Protein AF-A0A9D2RRH1-F1 (afdb_monomer_lite)

Foldseek 3Di:
DDPVVVVVVVVPPDDDPCNVVVVVVVVVVVVVVVVVVVVPPDDDDDDDDDDDDDDDDDDDPPDPDDPPPDDAQLRLCVVVVQNLLSVQCVDPQKAAFFDWDDFVQKIKGWGTKHWAFQSGQFADDPNDTARTKIKTKMKIATPVRDAAPDDDQKDKWKDWQQWAQQQHICVLQRKDKDWDGDPRMIMIIIMGHGPLQRLLTFIKMKIWRDDRDDPVQWFADPRRDIDGDPPIGIDIGTDPHDNVSHNPVVVVVSSVVSVDGTGYAHPVNVVVVVVVVLVPDWLCNQANPCSQVLVQVQVLVVQVVCCVVPVVWHWPCNVVVHGLCVQDNDDRPQDWDADPVRWTKHKAAQPRGTHNVVGIDIDTHGRD

Radius of gyration: 32.04 Å; chains: 1; bounding box: 93×43×85 Å

Sequence (368 aa):
MNRQDYRAAFDAVDFSPDFEEQTLQRLAAARQTSEKEQNKMSMNRMKKAALLTAAAVALLAVSVSAAVVWLTPAQVADRVEEPLLAEAFQSEDAIVLDESVTAGDYQITLAGMVSGEDLSVPTDYNGEIINDRTYAVFRVARADGEPLTDYPNLSYSPLVDGYHVRCVNAWTLGTTTQQFIQDGVIYCLFDCRNLEMFADHPVRFAIYEGGVPNTDLFSMAEDGTISLRENVVGALFTLPLDESRADPAAAQAFVESTGLVWEPMTDAELAAREQEAAGADTLESLCGVNYRSYIVETITMQMENRMAKDPEIVYFPIREDRPLTDYAAIDETTAFTLDEDGSIVITFPAGTVTDAVHGEQTFRLPQP

Secondary structure (DSSP, 8-state):
--HHHHHHHHTT----TTHHHHHHHHHHHHHHHHHHHHTTS----------------------------PPPHHHHHHHTT-HHHHHHTTSTT-EEEEEEEEETTEEEEEEEEEEEETSSSPEEETTEEE-EEEEEEEEEEETT-PPP-S---EEEEEEETTS-TTTSSTTTTT-EEEEEEETTEEEEEEEEE-GGGGTTS-EEEEEEESSS--TTTEEE-TT--EEE-TTS-EEEEE----GGG--HHHHHHHHHHTTS--S---HHHHHHHHHHHHSS--HHHHH-TTHHHHHHHHHHHHHHHHHTT-TTS-BHHHHHT--GGGTS--STT---EE-TT--EEEEEPTTTSB-GGG--EEEEE---

Structure (mmCIF, N/CA/C/O backbone):
data_AF-A0A9D2RRH1-F1
#
_entry.id   AF-A0A9D2RRH1-F1
#
loop_
_atom_site.group_PDB
_atom_site.id
_atom_site.type_symbol
_atom_site.label_atom_id
_atom_site.label_alt_id
_atom_site.label_comp_id
_atom_site.label_asym_id
_atom_site.label_entity_id
_atom_site.label_seq_id
_atom_site.pdbx_PDB_ins_code
_atom_site.Cartn_x
_atom_site.Cartn_y
_atom_site.Cartn_z
_atom_site.occupancy
_atom_site.B_iso_or_equiv
_atom_site.auth_seq_id
_atom_site.auth_comp_id
_atom_site.auth_asym_id
_atom_site.auth_atom_id
_atom_site.pdbx_PDB_model_num
ATOM 1 N N . MET A 1 1 ? 4.032 -7.669 42.658 1.00 53.47 1 MET A N 1
ATOM 2 C CA . MET A 1 1 ? 3.224 -8.898 42.541 1.00 53.47 1 MET A CA 1
ATOM 3 C C . MET A 1 1 ? 3.851 -9.727 41.437 1.00 53.47 1 MET A C 1
ATOM 5 O O . MET A 1 1 ? 4.032 -9.191 40.352 1.00 53.47 1 MET A O 1
ATOM 9 N N . ASN A 1 2 ? 4.318 -10.941 41.725 1.00 50.97 2 ASN A N 1
ATOM 10 C CA . ASN A 1 2 ? 4.956 -11.799 40.722 1.00 50.97 2 ASN A CA 1
ATOM 11 C C . ASN A 1 2 ? 3.897 -12.614 39.937 1.00 50.97 2 ASN A C 1
ATOM 13 O O . ASN A 1 2 ? 2.718 -12.626 40.289 1.00 50.97 2 ASN A O 1
ATOM 17 N N . ARG A 1 3 ? 4.306 -13.300 38.860 1.00 53.53 3 ARG A N 1
ATOM 18 C CA . ARG A 1 3 ? 3.392 -14.050 37.971 1.00 53.53 3 ARG A CA 1
ATOM 19 C C . ARG A 1 3 ? 2.680 -15.231 38.655 1.00 53.53 3 ARG A C 1
ATOM 21 O O . ARG A 1 3 ? 1.588 -15.596 38.227 1.00 53.53 3 ARG A O 1
ATOM 28 N N . GLN A 1 4 ? 3.275 -15.822 39.693 1.00 61.31 4 GLN A N 1
ATOM 29 C CA . GLN A 1 4 ? 2.631 -16.843 40.528 1.00 61.31 4 GLN A CA 1
ATOM 30 C C . GLN A 1 4 ? 1.644 -16.208 41.512 1.00 61.31 4 GLN A C 1
ATOM 32 O O . GLN A 1 4 ? 0.537 -16.719 41.628 1.00 61.31 4 GLN A O 1
ATOM 37 N N . ASP A 1 5 ? 1.989 -15.075 42.138 1.00 59.84 5 ASP A N 1
ATOM 38 C CA . ASP A 1 5 ? 1.065 -14.331 43.013 1.00 59.84 5 ASP A CA 1
ATOM 39 C C . ASP A 1 5 ? -0.203 -13.912 42.249 1.00 59.84 5 ASP A C 1
ATOM 41 O O . ASP A 1 5 ? -1.310 -14.043 42.762 1.00 59.84 5 ASP A O 1
ATOM 45 N N . TYR A 1 6 ? -0.045 -13.436 41.006 1.00 68.31 6 TYR A N 1
ATOM 46 C CA . TYR A 1 6 ? -1.163 -13.009 40.160 1.00 68.31 6 TYR A CA 1
ATOM 47 C C . TYR A 1 6 ? -2.067 -14.179 39.756 1.00 68.31 6 TYR A C 1
ATOM 49 O O . TYR A 1 6 ? -3.284 -14.069 39.859 1.00 68.31 6 TYR A O 1
ATOM 57 N N . ARG A 1 7 ? -1.487 -15.325 39.360 1.00 57.31 7 ARG A N 1
ATOM 58 C CA . ARG A 1 7 ? -2.266 -16.545 39.093 1.00 57.31 7 ARG A CA 1
ATOM 59 C C . ARG A 1 7 ? -2.977 -17.052 40.342 1.00 57.31 7 ARG A C 1
ATOM 61 O O . ARG A 1 7 ? -4.169 -17.286 40.280 1.00 57.31 7 ARG A O 1
ATOM 68 N N . ALA A 1 8 ? -2.293 -17.124 41.483 1.00 73.75 8 ALA A N 1
ATOM 69 C CA . ALA A 1 8 ? -2.908 -17.546 42.739 1.00 73.75 8 ALA A CA 1
ATOM 70 C C . ALA A 1 8 ? -4.047 -16.611 43.189 1.00 73.75 8 ALA A C 1
ATOM 72 O O . ALA A 1 8 ? -5.012 -17.079 43.781 1.00 73.75 8 ALA A O 1
ATOM 73 N N . ALA A 1 9 ? -3.956 -15.307 42.901 1.00 69.75 9 ALA A N 1
ATOM 74 C CA . ALA A 1 9 ? -5.038 -14.359 43.153 1.00 69.75 9 ALA A CA 1
ATOM 75 C C . ALA A 1 9 ? -6.215 -14.524 42.175 1.00 69.75 9 ALA A C 1
ATOM 77 O O . ALA A 1 9 ? -7.359 -14.374 42.590 1.00 69.75 9 ALA A O 1
ATOM 78 N N . PHE A 1 10 ? -5.946 -14.846 40.905 1.00 62.34 10 PHE A N 1
ATOM 79 C CA . PHE A 1 10 ? -6.963 -15.066 39.871 1.00 62.34 10 PHE A CA 1
ATOM 80 C C . PHE A 1 10 ? -7.698 -16.404 40.058 1.00 62.34 10 PHE A C 1
ATOM 82 O O . PHE A 1 10 ? -8.924 -16.440 40.063 1.00 62.34 10 PHE A O 1
ATOM 89 N N . ASP A 1 11 ? -6.958 -17.485 40.316 1.00 64.12 11 ASP A N 1
ATOM 90 C CA . ASP A 1 11 ? -7.486 -18.831 40.585 1.00 64.12 11 ASP A CA 1
ATOM 91 C C . ASP A 1 11 ? -8.261 -18.904 41.923 1.00 64.12 11 ASP A C 1
ATOM 93 O O . ASP A 1 11 ? -8.991 -19.861 42.169 1.00 64.12 11 ASP A O 1
ATOM 97 N N . ALA A 1 12 ? -8.112 -17.896 42.795 1.00 73.62 12 ALA A N 1
ATOM 98 C CA . ALA A 1 12 ? -8.867 -17.739 44.041 1.00 73.62 12 ALA A CA 1
ATOM 99 C C . ALA A 1 12 ? -10.156 -16.901 43.891 1.00 73.62 12 ALA A C 1
ATOM 101 O O . ALA A 1 12 ? -10.846 -16.662 44.887 1.00 73.62 12 ALA A O 1
ATOM 102 N N . VAL A 1 13 ? -10.494 -16.438 42.680 1.00 67.69 13 VAL A N 1
ATOM 103 C CA . VAL A 1 13 ? -11.774 -15.770 42.403 1.00 67.69 13 VAL A CA 1
ATOM 104 C C . VAL A 1 13 ? -12.864 -16.827 42.213 1.00 67.69 13 VAL A C 1
ATOM 106 O O . VAL A 1 13 ? -13.084 -17.327 41.113 1.00 67.69 13 VAL A O 1
ATOM 109 N N . ASP A 1 14 ? -13.573 -17.147 43.297 1.00 52.06 14 ASP A N 1
ATOM 110 C CA . ASP A 1 14 ? -14.800 -17.950 43.239 1.00 52.06 14 ASP A CA 1
ATOM 111 C C . ASP A 1 14 ? -15.910 -17.144 42.538 1.00 52.06 14 ASP A C 1
ATOM 113 O O . ASP A 1 14 ? -16.576 -16.290 43.135 1.00 52.06 14 ASP A O 1
ATOM 117 N N . PHE A 1 15 ? -16.120 -17.407 41.247 1.00 59.62 15 PHE A N 1
ATOM 118 C CA . PHE A 1 15 ? -17.319 -16.957 40.546 1.00 59.62 15 PHE A CA 1
ATOM 119 C C . PHE A 1 15 ? -18.526 -17.742 41.073 1.00 59.62 15 PHE A C 1
ATOM 121 O O . PHE A 1 15 ? -18.471 -18.964 41.216 1.00 59.62 15 PHE A O 1
ATOM 128 N N . SER A 1 16 ? -19.647 -17.064 41.347 1.00 69.94 16 SER A N 1
ATOM 129 C CA . SER A 1 16 ? -20.888 -17.772 41.690 1.00 69.94 16 SER A CA 1
ATOM 130 C C . SER A 1 16 ? -21.262 -18.739 40.555 1.00 69.94 16 SER A C 1
ATOM 132 O O . SER A 1 16 ? -21.159 -18.318 39.402 1.00 69.94 16 SER A O 1
ATOM 134 N N . PRO A 1 17 ? -21.765 -19.959 40.831 1.00 60.78 17 PRO A N 1
ATOM 135 C CA . PRO A 1 17 ? -22.167 -20.911 39.786 1.00 60.78 17 PRO A CA 1
ATOM 136 C C . PRO A 1 17 ? -23.123 -20.305 38.749 1.00 60.78 17 PRO A C 1
ATOM 138 O O . PRO A 1 17 ? -23.036 -20.598 37.562 1.00 60.78 17 PRO A O 1
ATOM 141 N N . ASP A 1 18 ? -23.964 -19.374 39.202 1.00 64.94 18 ASP A N 1
ATOM 142 C CA . ASP A 1 18 ? -24.968 -18.685 38.398 1.00 64.94 18 ASP A CA 1
ATOM 143 C C . ASP A 1 18 ? -24.434 -17.366 37.782 1.00 64.94 18 ASP A C 1
ATOM 145 O O . ASP A 1 18 ? -25.219 -16.531 37.342 1.00 64.94 18 ASP A O 1
ATOM 149 N N . PHE A 1 19 ? -23.115 -17.109 37.778 1.00 65.25 19 PHE A N 1
ATOM 150 C CA . PHE A 1 19 ? -22.522 -15.864 37.248 1.00 65.25 19 PHE A CA 1
ATOM 151 C C . PHE A 1 19 ? -22.800 -15.691 35.751 1.00 65.25 19 PHE A C 1
ATOM 153 O O . PHE A 1 19 ? -23.145 -14.594 35.305 1.00 65.25 19 PHE A O 1
ATOM 160 N N . GLU A 1 20 ? -22.691 -16.780 34.989 1.00 48.72 20 GLU A N 1
ATOM 161 C CA . GLU A 1 20 ? -23.024 -16.820 33.566 1.00 48.72 20 GLU A CA 1
ATOM 162 C C . GLU A 1 20 ? -24.521 -16.553 33.357 1.00 48.72 20 GLU A C 1
ATOM 164 O O . GLU A 1 20 ? -24.887 -15.639 32.619 1.00 48.72 20 GLU A O 1
ATOM 169 N N . GLU A 1 21 ? -25.395 -17.253 34.089 1.00 61.03 21 GLU A N 1
ATOM 170 C CA . GLU A 1 21 ? -26.847 -17.065 33.998 1.00 61.03 21 GLU A CA 1
ATOM 171 C C . GLU A 1 21 ? -27.271 -15.642 34.403 1.00 61.03 21 GLU A C 1
ATOM 173 O O . GLU A 1 21 ? -28.088 -15.012 33.731 1.00 61.03 21 GLU A O 1
ATOM 178 N N . GLN A 1 22 ? -26.675 -15.080 35.456 1.00 64.88 22 GLN A N 1
ATOM 179 C CA . GLN A 1 22 ? -26.970 -13.727 35.922 1.00 64.88 22 GLN A CA 1
ATOM 180 C C . GLN A 1 22 ? -26.446 -12.661 34.949 1.00 64.88 22 GLN A C 1
ATOM 182 O O . GLN A 1 22 ? -27.097 -11.632 34.756 1.00 64.88 22 GLN A O 1
ATOM 187 N N . THR A 1 23 ? -25.307 -12.907 34.297 1.00 58.09 23 THR A N 1
ATOM 188 C CA . THR A 1 23 ? -24.792 -12.064 33.208 1.00 58.09 23 THR A CA 1
ATOM 189 C C . THR A 1 23 ? -25.716 -12.119 31.990 1.00 58.09 23 THR A C 1
ATOM 191 O O . THR A 1 23 ? -26.140 -11.071 31.503 1.00 58.09 23 THR A O 1
ATOM 194 N N . LEU A 1 24 ? -26.135 -13.311 31.559 1.00 56.34 24 LEU A N 1
ATOM 195 C CA . LEU A 1 24 ? -27.088 -13.502 30.462 1.00 56.34 24 LEU A CA 1
ATOM 196 C C . LEU A 1 24 ? -28.449 -12.844 30.752 1.00 56.34 24 LEU A C 1
ATOM 198 O O . LEU A 1 24 ? -29.007 -12.175 29.881 1.00 56.34 24 LEU A O 1
ATOM 202 N N . GLN A 1 25 ? -28.962 -12.945 31.983 1.00 71.00 25 GLN A N 1
ATOM 203 C CA . GLN A 1 25 ? -30.189 -12.255 32.398 1.00 71.00 25 GLN A CA 1
ATOM 204 C C . GLN A 1 25 ? -30.033 -10.724 32.369 1.00 71.00 25 GLN A C 1
ATOM 206 O O . GLN A 1 25 ? -30.950 -10.028 31.926 1.00 71.00 25 GLN A O 1
ATOM 211 N N . ARG A 1 26 ? -28.878 -10.180 32.781 1.00 65.81 26 ARG A N 1
ATOM 212 C CA . ARG A 1 26 ? -28.586 -8.736 32.682 1.00 65.81 26 ARG A CA 1
ATOM 213 C C . ARG A 1 26 ? -28.481 -8.269 31.229 1.00 65.81 26 ARG A C 1
ATOM 215 O O . ARG A 1 26 ? -29.032 -7.219 30.909 1.00 65.81 26 ARG A O 1
ATOM 222 N N . LEU A 1 27 ? -27.861 -9.052 30.347 1.00 56.38 27 LEU A N 1
ATOM 223 C CA . LEU A 1 27 ? -27.787 -8.771 28.907 1.00 56.38 27 LEU A CA 1
ATOM 224 C C . LEU A 1 27 ? -29.178 -8.808 28.247 1.00 56.38 27 LEU A C 1
ATOM 226 O O . LEU A 1 27 ? -29.530 -7.905 27.488 1.00 56.38 27 LEU A O 1
ATOM 230 N N . ALA A 1 28 ? -30.018 -9.787 28.593 1.00 61.34 28 ALA A N 1
ATOM 231 C CA . ALA A 1 28 ? -31.404 -9.856 28.127 1.00 61.34 28 ALA A CA 1
ATOM 232 C C . ALA A 1 28 ? -32.256 -8.674 28.635 1.00 61.34 28 ALA A C 1
ATOM 234 O O . ALA A 1 28 ? -33.077 -8.132 27.890 1.00 61.34 28 ALA A O 1
ATOM 235 N N . ALA A 1 29 ? -32.045 -8.233 29.879 1.00 62.66 29 ALA A N 1
ATOM 236 C CA . ALA A 1 29 ? -32.693 -7.044 30.427 1.00 62.66 29 ALA A CA 1
ATOM 237 C C . ALA A 1 29 ? -32.228 -5.757 29.720 1.00 62.66 29 ALA A C 1
ATOM 239 O O . ALA A 1 29 ? -33.074 -4.950 29.333 1.00 62.66 29 ALA A O 1
ATOM 240 N N . ALA A 1 30 ? -30.918 -5.604 29.486 1.00 63.44 30 ALA A N 1
ATOM 241 C CA . ALA A 1 30 ? -30.326 -4.476 28.763 1.00 63.44 30 ALA A CA 1
ATOM 242 C C . ALA A 1 30 ? -30.864 -4.368 27.325 1.00 63.44 30 ALA A C 1
ATOM 244 O O . ALA A 1 30 ? -31.230 -3.281 26.866 1.00 63.44 30 ALA A O 1
ATOM 245 N N . ARG A 1 31 ? -31.014 -5.512 26.645 1.00 48.56 31 ARG A N 1
ATOM 246 C CA . ARG A 1 31 ? -31.664 -5.608 25.335 1.00 48.56 31 ARG A CA 1
ATOM 247 C C . ARG A 1 31 ? -33.117 -5.137 25.383 1.00 48.56 31 ARG A C 1
ATOM 249 O O . ARG A 1 31 ? -33.506 -4.309 24.568 1.00 48.56 31 ARG A O 1
ATOM 256 N N . GLN A 1 32 ? -33.906 -5.576 26.367 1.00 52.78 32 GLN A N 1
ATOM 257 C CA . GLN A 1 32 ? -35.289 -5.105 26.514 1.00 52.78 32 GLN A CA 1
ATOM 258 C C . GLN A 1 32 ? -35.404 -3.612 26.848 1.00 52.78 32 GLN A C 1
ATOM 260 O O . GLN A 1 32 ? -36.429 -3.016 26.520 1.00 52.78 32 GLN A O 1
ATOM 265 N N . THR A 1 33 ? -34.426 -2.999 27.521 1.00 50.78 33 THR A N 1
ATOM 266 C CA . THR A 1 33 ? -34.398 -1.537 27.703 1.00 50.78 33 THR A CA 1
ATOM 267 C C . THR A 1 33 ? -34.039 -0.819 26.406 1.00 50.78 33 THR A C 1
ATOM 269 O O . THR A 1 33 ? -34.782 0.077 26.021 1.00 50.78 33 THR A O 1
ATOM 272 N N . SER A 1 34 ? -33.017 -1.275 25.676 1.00 46.75 34 SER A N 1
ATOM 273 C CA . SER A 1 34 ? -32.617 -0.687 24.388 1.00 46.75 34 SER A CA 1
ATOM 274 C C . SER A 1 34 ? -33.727 -0.793 23.329 1.00 46.75 34 SER A C 1
ATOM 276 O O . SER A 1 34 ? -34.106 0.206 22.718 1.00 46.75 34 SER A O 1
ATOM 278 N N . GLU A 1 35 ? -34.363 -1.964 23.197 1.00 44.31 35 GLU A N 1
ATOM 279 C CA . GLU A 1 35 ? -35.517 -2.167 22.311 1.00 44.31 35 GLU A CA 1
ATOM 280 C C . GLU A 1 35 ? -36.713 -1.284 22.722 1.00 44.31 35 GLU A C 1
ATOM 282 O O . GLU A 1 35 ? -37.425 -0.774 21.857 1.00 44.31 35 GLU A O 1
ATOM 287 N N . LYS A 1 36 ? -36.932 -1.037 24.025 1.00 46.06 36 LYS A N 1
ATOM 288 C CA . LYS A 1 36 ? -37.975 -0.108 24.511 1.00 46.06 36 LYS A CA 1
ATOM 289 C C . LYS A 1 36 ? -37.627 1.360 24.275 1.00 46.06 36 LYS A C 1
ATOM 291 O O . LYS A 1 36 ? -38.551 2.145 24.086 1.00 46.06 36 LYS A O 1
ATOM 296 N N . GLU A 1 37 ? -36.356 1.744 24.292 1.00 41.34 37 GLU A N 1
ATOM 297 C CA . GLU A 1 37 ? -35.917 3.110 23.990 1.00 41.34 37 GLU A CA 1
ATOM 298 C C . GLU A 1 37 ? -36.019 3.402 22.490 1.00 41.34 37 GLU A C 1
ATOM 300 O O . GLU A 1 37 ? -36.630 4.404 22.109 1.00 41.34 37 GLU A O 1
ATOM 305 N N . GLN A 1 38 ? -35.573 2.474 21.635 1.00 39.94 38 GLN A N 1
ATOM 306 C CA . GLN A 1 38 ? -35.744 2.572 20.181 1.00 39.94 38 GLN A CA 1
ATOM 307 C C . GLN A 1 38 ? -37.226 2.640 19.773 1.00 39.94 38 GLN A C 1
ATOM 309 O O . GLN A 1 38 ? -37.608 3.516 18.998 1.00 39.94 38 GLN A O 1
ATOM 314 N N . ASN A 1 39 ? -38.104 1.807 20.350 1.00 35.62 39 ASN A N 1
ATOM 315 C CA . ASN A 1 39 ? -39.544 1.848 20.038 1.00 35.62 39 ASN A CA 1
ATOM 316 C C . ASN A 1 39 ? -40.284 3.076 20.614 1.00 35.62 39 ASN A C 1
ATOM 318 O O . ASN A 1 39 ? -41.465 3.271 20.320 1.00 35.62 39 ASN A O 1
ATOM 322 N N . LYS A 1 40 ? -39.634 3.901 21.450 1.00 29.48 40 LYS A N 1
ATOM 323 C CA . LYS A 1 40 ? -40.250 5.086 22.074 1.00 29.48 40 LYS A CA 1
ATOM 324 C C . LYS A 1 40 ? -39.888 6.404 21.382 1.00 29.48 40 LYS A C 1
ATOM 326 O O . LYS A 1 40 ? -40.517 7.420 21.675 1.00 29.48 40 LYS A O 1
ATOM 331 N N . MET A 1 41 ? -38.964 6.397 20.419 1.00 26.77 41 MET A N 1
ATOM 332 C CA . MET A 1 41 ? -38.715 7.533 19.523 1.00 26.77 41 MET A CA 1
ATOM 333 C C . MET A 1 41 ? -39.485 7.385 18.205 1.00 26.77 41 MET A C 1
ATOM 335 O O . MET A 1 41 ? -38.931 7.113 17.143 1.00 26.77 41 MET A O 1
ATOM 339 N N . SER A 1 42 ? -40.804 7.586 18.267 1.00 30.03 42 SER A N 1
ATOM 340 C CA . SER A 1 42 ? -41.661 7.550 17.080 1.00 30.03 42 SER A CA 1
ATOM 341 C C . SER A 1 42 ? -41.730 8.898 16.350 1.00 30.03 42 SER A C 1
ATOM 343 O O . SER A 1 42 ? -42.095 9.906 16.949 1.00 30.03 42 SER A O 1
ATOM 345 N N . MET A 1 43 ? -41.584 8.846 15.023 1.00 32.84 43 MET A N 1
ATOM 346 C CA . MET A 1 43 ? -42.346 9.654 14.054 1.00 32.84 43 MET A CA 1
ATOM 347 C C . MET A 1 43 ? -42.251 11.193 14.150 1.00 32.84 43 MET A C 1
ATOM 349 O O . MET A 1 43 ? -43.051 11.826 14.834 1.00 32.84 43 MET A O 1
ATOM 353 N N . ASN A 1 44 ? -41.434 11.807 13.278 1.00 35.25 44 ASN A N 1
ATOM 354 C CA . ASN A 1 44 ? -41.936 12.792 12.295 1.00 35.25 44 ASN A CA 1
ATOM 355 C C . ASN A 1 44 ? -40.854 13.317 11.328 1.00 35.25 44 ASN A C 1
ATOM 357 O O . ASN A 1 44 ? -40.151 14.273 11.647 1.00 35.25 44 ASN A O 1
ATOM 361 N N . ARG A 1 45 ? -40.823 12.778 10.098 1.00 32.22 45 ARG A N 1
ATOM 362 C CA . ARG A 1 45 ? -40.753 13.497 8.798 1.00 32.22 45 ARG A CA 1
ATOM 363 C C . ARG A 1 45 ? -40.715 12.467 7.659 1.00 32.22 45 ARG A C 1
ATOM 365 O O . ARG A 1 45 ? -40.223 11.362 7.834 1.00 32.22 45 ARG A O 1
ATOM 372 N N . MET A 1 46 ? -41.313 12.794 6.515 1.00 35.75 46 MET A N 1
ATOM 373 C CA . MET A 1 46 ? -41.554 11.862 5.401 1.00 35.75 46 MET A CA 1
ATOM 374 C C . MET A 1 46 ? -41.453 12.622 4.067 1.00 35.75 46 MET A C 1
ATOM 376 O O . MET A 1 46 ? -41.911 13.765 4.031 1.00 35.75 46 MET A O 1
ATOM 380 N N . LYS A 1 47 ? -41.016 11.939 2.981 1.00 34.25 47 LYS A N 1
ATOM 381 C CA . LYS A 1 47 ? -40.920 12.401 1.558 1.00 34.25 47 LYS A CA 1
ATOM 382 C C . LYS A 1 47 ? -39.645 13.243 1.303 1.00 34.25 47 LYS A C 1
ATOM 384 O O . LYS A 1 47 ? -39.425 14.174 2.058 1.00 34.25 47 LYS A O 1
ATOM 389 N N . LYS A 1 48 ? -38.778 13.049 0.291 1.00 31.66 48 LYS A N 1
ATOM 390 C CA . LYS A 1 48 ? -38.676 12.228 -0.955 1.00 31.66 48 LYS A CA 1
ATOM 391 C C . LYS A 1 48 ? -37.165 12.120 -1.338 1.00 31.66 48 LYS A C 1
ATOM 393 O O . LYS A 1 48 ? -36.423 12.977 -0.885 1.00 31.66 48 LYS A O 1
ATOM 398 N N . ALA A 1 49 ? -36.668 11.259 -2.241 1.00 35.41 49 ALA A N 1
ATOM 399 C CA . ALA A 1 49 ? -37.102 9.931 -2.718 1.00 35.41 49 ALA A CA 1
ATOM 400 C C . ALA A 1 49 ? -36.108 9.326 -3.753 1.00 35.41 49 ALA A C 1
ATOM 402 O O . ALA A 1 49 ? -35.799 9.991 -4.731 1.00 35.41 49 ALA A O 1
ATOM 403 N N . ALA A 1 50 ? -35.788 8.033 -3.594 1.00 31.05 50 ALA A N 1
ATOM 404 C CA . ALA A 1 50 ? -35.561 7.011 -4.636 1.00 31.05 50 ALA A CA 1
ATOM 405 C C . ALA A 1 50 ? -34.514 7.206 -5.767 1.00 31.05 50 ALA A C 1
ATOM 407 O O . ALA A 1 50 ? -34.787 7.877 -6.758 1.00 31.05 50 ALA A O 1
ATOM 408 N N . LEU A 1 51 ? -33.488 6.340 -5.764 1.00 25.78 51 LEU A N 1
ATOM 409 C CA . LEU A 1 51 ? -33.339 5.316 -6.812 1.00 25.78 51 LEU A CA 1
ATOM 410 C C . LEU A 1 51 ? -32.714 4.034 -6.223 1.00 25.78 51 LEU A C 1
ATOM 412 O O . LEU A 1 51 ? -31.911 4.104 -5.300 1.00 25.78 51 LEU A O 1
ATOM 416 N N . LEU A 1 52 ? -33.139 2.870 -6.717 1.00 30.98 52 LEU A N 1
ATOM 417 C CA . LEU A 1 52 ? -32.695 1.542 -6.282 1.00 30.98 52 LEU A CA 1
ATOM 418 C C . LEU A 1 52 ? -31.959 0.847 -7.430 1.00 30.98 52 LEU A C 1
ATOM 420 O O . LEU A 1 52 ? -32.527 0.720 -8.514 1.00 30.98 52 LEU A O 1
ATOM 424 N N . THR A 1 53 ? -30.796 0.268 -7.148 1.00 28.55 53 THR A N 1
ATOM 425 C CA . THR A 1 53 ? -30.250 -0.866 -7.909 1.00 28.55 53 THR A CA 1
ATOM 426 C C . THR A 1 53 ? -29.869 -1.957 -6.925 1.00 28.55 53 THR A C 1
ATOM 428 O O . THR A 1 53 ? -28.901 -1.836 -6.184 1.00 28.55 53 THR A O 1
ATOM 431 N N . ALA A 1 54 ? -30.684 -3.010 -6.887 1.00 31.42 54 ALA A N 1
ATOM 432 C CA . ALA A 1 54 ? -30.439 -4.183 -6.067 1.00 31.42 54 ALA A CA 1
ATOM 433 C C . ALA A 1 54 ? -29.709 -5.251 -6.888 1.00 31.42 54 ALA A C 1
ATOM 435 O O . ALA A 1 54 ? -30.169 -5.615 -7.969 1.00 31.42 54 ALA A O 1
ATOM 436 N N . ALA A 1 55 ? -28.645 -5.813 -6.322 1.00 26.30 55 ALA A N 1
ATOM 437 C CA . ALA A 1 55 ? -28.068 -7.084 -6.741 1.00 26.30 55 ALA A CA 1
ATOM 438 C C . ALA A 1 55 ? -27.808 -7.930 -5.487 1.00 26.30 55 ALA A C 1
ATOM 440 O O . ALA A 1 55 ? -26.692 -8.029 -4.992 1.00 26.30 55 ALA A O 1
ATOM 441 N N . ALA A 1 56 ? -28.876 -8.505 -4.931 1.00 30.69 56 ALA A N 1
ATOM 442 C CA . ALA A 1 56 ? -28.748 -9.467 -3.847 1.00 30.69 56 ALA A CA 1
ATOM 443 C C . ALA A 1 56 ? -28.269 -10.813 -4.412 1.00 30.69 56 ALA A C 1
ATOM 445 O O . ALA A 1 56 ? -29.010 -11.464 -5.151 1.00 30.69 56 ALA A O 1
ATOM 446 N N . VAL A 1 57 ? -27.075 -11.257 -4.019 1.00 31.42 57 VAL A N 1
ATOM 447 C CA . VAL A 1 57 ? -26.692 -12.673 -4.097 1.00 31.42 57 VAL A CA 1
ATOM 448 C C . VAL A 1 57 ? -26.827 -13.252 -2.696 1.00 31.42 57 VAL A C 1
ATOM 450 O O . VAL A 1 57 ? -26.110 -12.878 -1.775 1.00 31.42 57 VAL A O 1
ATOM 453 N N . ALA A 1 58 ? -27.807 -14.134 -2.524 1.00 32.53 58 ALA A N 1
ATOM 454 C CA . ALA A 1 58 ? -28.090 -14.753 -1.241 1.00 32.53 58 ALA A CA 1
ATOM 455 C C . ALA A 1 58 ? -27.230 -16.006 -1.031 1.00 32.53 58 ALA A C 1
ATOM 457 O O . ALA A 1 58 ? -27.385 -16.987 -1.757 1.00 32.53 58 ALA A O 1
ATOM 458 N N . LEU A 1 59 ? -26.438 -16.019 0.041 1.00 29.05 59 LEU A N 1
ATOM 459 C CA . LEU A 1 59 ? -26.059 -17.247 0.739 1.00 29.05 59 LEU A CA 1
ATOM 460 C C . LEU A 1 59 ? -26.391 -17.098 2.225 1.00 29.05 59 LEU A C 1
ATOM 462 O O . LEU A 1 59 ? -25.609 -16.599 3.025 1.00 29.05 59 LEU A O 1
ATOM 466 N N . LEU A 1 60 ? -27.597 -17.542 2.587 1.00 36.41 60 LEU A N 1
ATOM 467 C CA . LEU A 1 60 ? -28.001 -17.712 3.980 1.00 36.41 60 LEU A CA 1
ATOM 468 C C . LEU A 1 60 ? -27.376 -18.996 4.537 1.00 36.41 60 LEU A C 1
ATOM 470 O O . LEU A 1 60 ? -27.990 -20.062 4.487 1.00 36.41 60 LEU A O 1
ATOM 474 N N . ALA A 1 61 ? -26.185 -18.882 5.119 1.00 30.92 61 ALA A N 1
ATOM 475 C CA . ALA A 1 61 ? -25.757 -19.803 6.162 1.00 30.92 61 ALA A CA 1
ATOM 476 C C . ALA A 1 61 ? -26.254 -19.246 7.504 1.00 30.92 61 ALA A C 1
ATOM 478 O O . ALA A 1 61 ? -25.705 -18.280 8.025 1.00 30.92 61 ALA A O 1
ATOM 479 N N . VAL A 1 62 ? -27.320 -19.828 8.062 1.00 37.28 62 VAL A N 1
ATOM 480 C CA . VAL A 1 62 ? -27.749 -19.500 9.432 1.00 37.28 62 VAL A CA 1
ATOM 481 C C . VAL A 1 62 ? -26.840 -20.253 10.400 1.00 37.28 62 VAL A C 1
ATOM 483 O O . VAL A 1 62 ? -27.209 -21.302 10.931 1.00 37.28 62 VAL A O 1
ATOM 486 N N . SER A 1 63 ? -25.633 -19.733 10.614 1.00 37.03 63 SER A N 1
ATOM 487 C CA . SER A 1 63 ? -24.847 -20.095 11.787 1.00 37.03 63 SER A CA 1
ATOM 488 C C . SER A 1 63 ? -25.587 -19.587 13.024 1.00 37.03 63 SER A C 1
ATOM 490 O O . SER A 1 63 ? -25.980 -18.422 13.105 1.00 37.03 63 SER A O 1
ATOM 492 N N . VAL A 1 64 ? -25.787 -20.461 14.012 1.00 37.28 64 VAL A N 1
ATOM 493 C CA . VAL A 1 64 ? -26.197 -20.026 15.352 1.00 37.28 64 VAL A CA 1
ATOM 494 C C . VAL A 1 64 ? -24.955 -19.448 16.016 1.00 37.28 64 VAL A C 1
ATOM 496 O O . VAL A 1 64 ? -24.302 -20.105 16.823 1.00 37.28 64 VAL A O 1
ATOM 499 N N . SER A 1 65 ? -24.589 -18.232 15.618 1.00 38.56 65 SER A N 1
ATOM 500 C CA . SER A 1 65 ? -23.505 -17.507 16.259 1.00 38.56 65 SER A CA 1
ATOM 501 C C . SER A 1 65 ? -23.908 -17.262 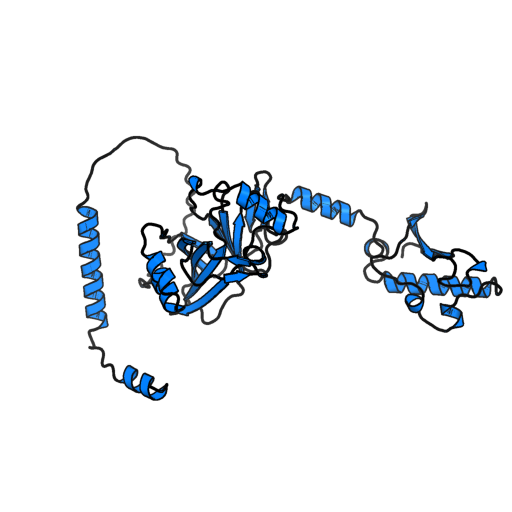17.709 1.00 38.56 65 SER A C 1
ATOM 503 O O . SER A 1 65 ? -24.884 -16.555 17.982 1.00 38.56 65 SER A O 1
ATOM 505 N N . ALA A 1 66 ? -23.144 -17.825 18.647 1.00 41.97 66 ALA A N 1
ATOM 506 C CA . ALA A 1 66 ? -23.053 -17.221 19.965 1.00 41.97 66 ALA A CA 1
ATOM 507 C C . ALA A 1 66 ? -22.709 -15.740 19.747 1.00 41.97 66 ALA A C 1
ATOM 509 O O . ALA A 1 66 ? -21.869 -15.423 18.903 1.00 41.97 66 ALA A O 1
ATOM 510 N N . ALA A 1 67 ? -23.402 -14.833 20.433 1.00 43.38 67 ALA A N 1
ATOM 511 C CA . ALA A 1 67 ? -23.160 -13.406 20.274 1.00 43.38 67 ALA A CA 1
ATOM 512 C C . ALA A 1 67 ? -21.815 -13.058 20.926 1.00 43.38 67 ALA A C 1
ATOM 514 O O . ALA A 1 67 ? -21.771 -12.691 22.100 1.00 43.38 67 ALA A O 1
ATOM 515 N N . VAL A 1 68 ? -20.722 -13.234 20.179 1.00 58.09 68 VAL A N 1
ATOM 516 C CA . VAL A 1 68 ? -19.387 -12.849 20.629 1.00 58.09 68 VAL A CA 1
ATOM 517 C C . VAL A 1 68 ? -19.380 -11.334 20.778 1.00 58.09 68 VAL A C 1
ATOM 519 O O . VAL A 1 68 ? -19.630 -10.597 19.824 1.00 58.09 68 VAL A O 1
ATOM 522 N N . VAL A 1 69 ? -19.151 -10.875 22.004 1.00 79.12 69 VAL A N 1
ATOM 523 C CA . VAL A 1 69 ? -19.020 -9.452 22.304 1.00 79.12 69 VAL A CA 1
ATOM 524 C C . VAL A 1 69 ? -17.610 -9.044 21.902 1.00 79.12 69 VAL A C 1
ATOM 526 O O . VAL A 1 69 ? -16.659 -9.245 22.653 1.00 79.12 69 VAL A O 1
ATOM 529 N N . TRP A 1 70 ? -17.479 -8.527 20.683 1.00 89.00 70 TRP A N 1
ATOM 530 C CA . TRP A 1 70 ? -16.225 -7.969 20.190 1.00 89.00 70 TRP A CA 1
ATOM 531 C C . TRP A 1 70 ? -15.812 -6.739 21.006 1.00 89.00 70 TRP A C 1
ATOM 533 O O . TRP A 1 70 ? -16.670 -5.988 21.473 1.00 89.00 70 TRP A O 1
ATOM 543 N N . LEU A 1 71 ? -14.503 -6.508 21.133 1.00 93.69 71 LEU A N 1
ATOM 544 C CA . LEU A 1 71 ? -13.992 -5.264 21.709 1.00 93.69 71 LEU A CA 1
ATOM 545 C C . LEU A 1 71 ? -14.376 -4.070 20.825 1.00 93.69 71 LEU A C 1
ATOM 547 O O . LEU A 1 71 ? -14.296 -4.146 19.595 1.00 93.69 71 LEU A O 1
ATOM 551 N N . THR A 1 72 ? -14.762 -2.962 21.455 1.00 94.75 72 THR A N 1
ATOM 552 C CA . THR A 1 72 ? -14.948 -1.672 20.773 1.00 94.75 72 THR A CA 1
ATOM 553 C C . THR A 1 72 ? -13.594 -1.053 20.396 1.00 94.75 72 THR A C 1
ATOM 555 O O . THR A 1 72 ? -12.584 -1.399 21.013 1.00 94.75 72 THR A O 1
ATOM 558 N N . PRO A 1 73 ? -13.533 -0.093 19.451 1.00 96.56 73 PRO A N 1
ATOM 559 C CA . PRO A 1 73 ? -12.288 0.612 19.128 1.00 96.56 73 PRO A CA 1
ATOM 560 C C . PRO A 1 73 ? -11.577 1.215 20.350 1.00 96.56 73 PRO A C 1
ATOM 562 O O . PRO A 1 73 ? -10.370 1.040 20.505 1.00 96.56 73 PRO A O 1
ATOM 565 N N . ALA A 1 74 ? -12.331 1.807 21.283 1.00 96.19 74 ALA A N 1
ATOM 566 C CA . ALA A 1 74 ? -11.797 2.314 22.548 1.00 96.19 74 ALA A CA 1
ATOM 567 C C . ALA A 1 74 ? -11.166 1.210 23.418 1.00 96.19 74 ALA A C 1
ATOM 569 O O . ALA A 1 74 ? -10.063 1.376 23.927 1.00 96.19 74 ALA A O 1
ATOM 570 N N . GLN A 1 75 ? -11.818 0.047 23.533 1.00 96.12 75 GLN A N 1
ATOM 571 C CA . GLN A 1 75 ? -11.272 -1.096 24.274 1.00 96.12 75 GLN A CA 1
ATOM 572 C C . GLN A 1 75 ? -10.037 -1.706 23.599 1.00 96.12 75 GLN A C 1
ATOM 574 O O . GLN A 1 75 ? -9.173 -2.245 24.288 1.00 96.12 75 GLN A O 1
ATOM 579 N N . VAL A 1 76 ? -9.936 -1.636 22.267 1.00 97.31 76 VAL A N 1
ATOM 580 C CA . VAL A 1 76 ? -8.728 -2.035 21.531 1.00 97.31 76 VAL A CA 1
ATOM 581 C C . VAL A 1 76 ? -7.577 -1.074 21.834 1.00 97.31 76 VAL A C 1
ATOM 583 O O . VAL A 1 76 ? -6.484 -1.551 22.128 1.00 97.31 76 VAL A O 1
ATOM 586 N N . ALA A 1 77 ? -7.826 0.240 21.841 1.00 96.25 77 ALA A N 1
ATOM 587 C CA . ALA A 1 77 ? -6.839 1.258 22.210 1.00 96.25 77 ALA A CA 1
ATOM 588 C C . ALA A 1 77 ? -6.357 1.106 23.670 1.00 96.25 77 ALA A C 1
ATOM 590 O O . ALA A 1 77 ? -5.155 0.987 23.904 1.00 96.25 77 ALA A O 1
ATOM 591 N N . ASP A 1 78 ? -7.271 0.961 24.640 1.00 95.50 78 ASP A N 1
ATOM 592 C CA . ASP A 1 78 ? -6.931 0.641 26.041 1.00 95.50 78 ASP A CA 1
ATOM 593 C C . ASP A 1 78 ? -6.042 -0.611 26.140 1.00 95.50 78 ASP A C 1
ATOM 595 O O . ASP A 1 78 ? -5.086 -0.672 26.919 1.00 95.50 78 ASP A O 1
ATOM 599 N N . ARG A 1 79 ? -6.351 -1.639 25.339 1.00 95.75 79 ARG A N 1
ATOM 600 C CA . ARG A 1 79 ? -5.672 -2.938 25.373 1.00 95.75 79 ARG A CA 1
ATOM 601 C C . ARG A 1 79 ? -4.251 -2.907 24.803 1.00 95.75 79 ARG A C 1
ATOM 603 O O . ARG A 1 79 ? -3.474 -3.806 25.148 1.00 95.75 79 ARG A O 1
ATOM 610 N N . VAL A 1 80 ? -3.917 -1.904 23.988 1.00 94.62 80 VAL A N 1
ATOM 611 C CA . VAL A 1 80 ? -2.556 -1.607 23.497 1.00 94.62 80 VAL A CA 1
ATOM 612 C C . VAL A 1 80 ? -1.897 -0.429 24.232 1.00 94.62 80 VAL A C 1
ATOM 614 O O . VAL A 1 80 ? -0.881 0.080 23.779 1.00 94.62 80 VAL A O 1
ATOM 617 N N . GLU A 1 81 ? -2.430 -0.049 25.399 1.00 94.44 81 GLU A N 1
ATOM 618 C CA . GLU A 1 81 ? -1.887 0.997 26.283 1.00 94.44 81 GLU A CA 1
ATOM 619 C C . GLU A 1 81 ? -1.946 2.429 25.694 1.00 94.44 81 GLU A C 1
ATOM 621 O O . GLU A 1 81 ? -1.142 3.286 26.058 1.00 94.44 81 GLU A O 1
ATOM 626 N N . GLU A 1 82 ? -2.956 2.713 24.858 1.00 92.19 82 GLU A N 1
ATOM 627 C CA . GLU A 1 82 ? -3.223 4.015 24.213 1.00 92.19 82 GLU A CA 1
ATOM 628 C C . GLU A 1 82 ? -4.462 4.735 24.813 1.00 92.19 82 GLU A C 1
ATOM 630 O O . GLU A 1 82 ? -5.513 4.820 24.169 1.00 92.19 82 GLU A O 1
ATOM 635 N N . PRO A 1 83 ? -4.400 5.267 26.053 1.00 91.12 83 PRO A N 1
ATOM 636 C CA . PRO A 1 83 ? -5.580 5.774 26.765 1.00 91.12 83 PRO A CA 1
ATOM 637 C C . PRO A 1 83 ? -6.161 7.074 26.184 1.00 91.12 83 PRO A C 1
ATOM 639 O O . PRO A 1 83 ? -7.374 7.259 26.214 1.00 91.12 83 PRO A O 1
ATOM 642 N N . LEU A 1 84 ? -5.329 7.969 25.633 1.00 93.19 84 LEU A N 1
ATOM 643 C CA . LEU A 1 84 ? -5.817 9.196 24.978 1.00 93.19 84 LEU A CA 1
ATOM 644 C C . LEU A 1 84 ? -6.643 8.858 23.732 1.00 93.19 84 LEU A C 1
ATOM 646 O O . LEU A 1 84 ? -7.719 9.412 23.515 1.00 93.19 84 LEU A O 1
ATOM 650 N N . LEU A 1 85 ? -6.184 7.870 22.966 1.00 95.94 85 LEU A N 1
ATOM 651 C CA . LEU A 1 85 ? -6.893 7.371 21.800 1.00 95.94 85 LEU A CA 1
ATOM 652 C C . LEU A 1 85 ? -8.158 6.587 22.191 1.00 95.94 85 LEU A C 1
ATOM 654 O O . LEU A 1 85 ? -9.165 6.650 21.489 1.00 95.94 85 LEU A O 1
ATOM 658 N N . ALA A 1 86 ? -8.146 5.888 23.331 1.00 95.44 86 ALA A N 1
ATOM 659 C CA . ALA A 1 86 ? -9.336 5.243 23.881 1.00 95.44 86 ALA A CA 1
ATOM 660 C C . ALA A 1 86 ? -10.427 6.256 24.277 1.00 95.44 86 ALA A C 1
ATOM 662 O O . ALA A 1 86 ? -11.613 5.977 24.083 1.00 95.44 86 ALA A O 1
ATOM 663 N N . GLU A 1 87 ? -10.052 7.438 24.781 1.00 93.31 87 GLU A N 1
ATOM 664 C CA . GLU A 1 87 ? -10.970 8.570 24.971 1.00 93.31 87 GLU A CA 1
ATOM 665 C C . GLU A 1 87 ? -11.426 9.160 23.623 1.00 93.31 87 GLU A C 1
ATOM 667 O O . GLU A 1 87 ? -12.620 9.402 23.440 1.00 93.31 87 GLU A O 1
ATOM 672 N N . ALA A 1 88 ? -10.522 9.316 22.647 1.00 94.44 88 ALA A N 1
ATOM 673 C CA . ALA A 1 88 ? -10.857 9.818 21.311 1.00 94.44 88 ALA A CA 1
ATOM 674 C C . ALA A 1 88 ? -11.878 8.926 20.580 1.00 94.44 88 ALA A C 1
ATOM 676 O O . ALA A 1 88 ? -12.839 9.436 20.016 1.00 94.44 88 ALA A O 1
ATOM 677 N N . PHE A 1 89 ? -11.763 7.595 20.675 1.00 95.56 89 PHE A N 1
ATOM 678 C CA . PHE A 1 89 ? -12.752 6.643 20.142 1.00 95.56 89 PHE A CA 1
ATOM 679 C C . PHE A 1 89 ? -14.131 6.683 20.837 1.00 95.56 89 PHE A C 1
ATOM 681 O O . PHE A 1 89 ? -15.032 5.935 20.450 1.00 95.56 89 PHE A O 1
ATOM 688 N N . GLN A 1 90 ? -14.309 7.522 21.862 1.00 93.12 90 GLN A N 1
ATOM 689 C CA . GLN A 1 90 ? -15.587 7.793 22.531 1.00 93.12 90 GLN A CA 1
ATOM 690 C C . GLN A 1 90 ? -16.111 9.219 22.258 1.00 93.12 90 GLN A C 1
ATOM 692 O O . GLN A 1 90 ? -17.157 9.584 22.800 1.00 93.12 90 GLN A O 1
ATOM 697 N N . SER A 1 91 ? -15.407 10.029 21.453 1.00 91.75 91 SER A N 1
ATOM 698 C CA . SER A 1 91 ? -15.837 11.384 21.082 1.00 91.75 91 SER A CA 1
ATOM 699 C C . SER A 1 91 ? -16.923 11.378 19.994 1.00 91.75 91 SER A C 1
ATOM 701 O O . SER A 1 91 ? -17.247 10.343 19.412 1.00 91.75 91 SER A O 1
ATOM 703 N N . GLU A 1 92 ? -17.493 12.552 19.706 1.00 88.12 92 GLU A N 1
ATOM 704 C CA . GLU A 1 92 ? -18.430 12.733 18.585 1.00 88.12 92 GLU A CA 1
ATOM 705 C C . GLU A 1 92 ? -17.728 12.698 17.209 1.00 88.12 92 GLU A C 1
ATOM 707 O O . GLU A 1 92 ? -18.396 12.504 16.195 1.00 88.12 92 GLU A O 1
ATOM 712 N N . ASP A 1 93 ? -16.396 12.831 17.176 1.00 85.88 93 ASP A N 1
ATOM 713 C CA . ASP A 1 93 ? -15.561 12.761 15.966 1.00 85.88 93 ASP A CA 1
ATOM 714 C C . ASP A 1 93 ? -15.185 11.313 15.590 1.00 85.88 93 ASP A C 1
ATOM 716 O O . ASP A 1 93 ? -14.680 11.057 14.495 1.00 85.88 93 ASP A O 1
ATOM 720 N N . ALA A 1 94 ? -15.422 10.350 16.488 1.00 90.88 94 ALA A N 1
ATOM 721 C CA . ALA A 1 94 ? -15.177 8.937 16.237 1.00 90.88 94 ALA A CA 1
ATOM 722 C C . ALA A 1 94 ? -16.258 8.333 15.329 1.00 90.88 94 ALA A C 1
ATOM 724 O O . ALA A 1 94 ? -17.442 8.260 15.670 1.00 90.88 94 ALA A O 1
ATOM 725 N N . ILE A 1 95 ? -15.834 7.808 14.184 1.00 90.56 95 ILE A N 1
ATOM 726 C CA . ILE A 1 95 ? -16.708 7.118 13.243 1.00 90.56 95 ILE A CA 1
ATOM 727 C C . ILE A 1 95 ? -16.791 5.647 13.657 1.00 90.56 95 ILE A C 1
ATOM 729 O O . ILE A 1 95 ? -15.865 4.868 13.428 1.00 90.56 95 ILE A O 1
ATOM 733 N N . VAL A 1 96 ? -17.910 5.253 14.266 1.00 85.25 96 VAL A N 1
ATOM 734 C CA . VAL A 1 96 ? -18.203 3.848 14.599 1.00 85.25 96 VAL A CA 1
ATOM 735 C C . VAL A 1 96 ? -18.632 3.096 13.339 1.00 85.25 96 VAL A C 1
ATOM 737 O O . VAL A 1 96 ? -19.548 3.528 12.638 1.00 85.25 96 VAL A O 1
ATOM 740 N N . LEU A 1 97 ? -17.985 1.961 13.064 1.00 85.69 97 LEU A N 1
ATOM 741 C CA . LEU A 1 97 ? -18.202 1.148 11.866 1.00 85.69 97 LEU A CA 1
ATOM 742 C C . LEU A 1 97 ? -18.366 -0.332 12.243 1.00 85.69 97 LEU A C 1
ATOM 744 O O . LEU A 1 97 ? -17.866 -0.792 13.261 1.00 85.69 97 LEU A O 1
ATOM 748 N N . ASP A 1 98 ? -19.067 -1.091 11.409 1.00 87.38 98 ASP A N 1
ATOM 749 C CA . ASP A 1 98 ? -19.177 -2.555 11.512 1.00 87.38 98 ASP A CA 1
ATOM 750 C C . ASP A 1 98 ? -19.243 -3.161 10.092 1.00 87.38 98 ASP A C 1
ATOM 752 O O . ASP A 1 98 ? -19.984 -4.105 9.819 1.00 87.38 98 ASP A O 1
ATOM 756 N N . GLU A 1 99 ? -18.506 -2.575 9.139 1.00 89.88 99 GLU A N 1
ATOM 757 C CA . GLU A 1 99 ? -18.463 -3.084 7.765 1.00 89.88 99 GLU A CA 1
ATOM 758 C C . GLU A 1 99 ? -17.582 -4.333 7.703 1.00 89.88 99 GLU A C 1
ATOM 760 O O . GLU A 1 99 ? -16.393 -4.280 8.024 1.00 89.88 99 GLU A O 1
ATOM 765 N N . SER A 1 100 ? -18.168 -5.454 7.279 1.00 93.00 100 SER A N 1
ATOM 766 C CA . SER A 1 100 ? -17.525 -6.768 7.254 1.00 93.00 100 SER A CA 1
ATOM 767 C C . SER A 1 100 ? -17.447 -7.332 5.834 1.00 93.00 100 SER A C 1
ATOM 769 O O . SER A 1 100 ? -18.469 -7.513 5.175 1.00 93.00 100 SER A O 1
ATOM 771 N N . VAL A 1 101 ? -16.240 -7.694 5.394 1.00 93.94 101 VAL A N 1
ATOM 772 C CA . VAL A 1 101 ? -15.952 -8.317 4.092 1.00 93.94 101 VAL A CA 1
ATOM 773 C C . VAL A 1 101 ? -15.294 -9.680 4.308 1.00 93.94 101 VAL A C 1
ATOM 775 O O . VAL A 1 101 ? -14.373 -9.817 5.115 1.00 93.94 101 VAL A O 1
ATOM 778 N N . THR A 1 102 ? -15.785 -10.706 3.612 1.00 95.25 102 THR A N 1
ATOM 779 C CA . THR A 1 102 ? -15.182 -12.047 3.620 1.00 95.25 102 THR A CA 1
ATOM 780 C C . THR A 1 102 ? -14.129 -12.129 2.515 1.00 95.25 102 THR A C 1
ATOM 782 O O . THR A 1 102 ? -14.445 -11.878 1.354 1.00 95.25 102 THR A O 1
ATOM 785 N N . ALA A 1 103 ? -12.895 -12.487 2.864 1.00 92.94 103 ALA A N 1
ATOM 786 C CA . ALA A 1 103 ? -11.758 -12.570 1.952 1.00 92.94 103 ALA A CA 1
ATOM 787 C C . ALA A 1 103 ? -10.982 -13.870 2.202 1.00 92.94 103 ALA A C 1
ATOM 789 O O . ALA A 1 103 ? -10.358 -14.039 3.250 1.00 92.94 103 ALA A O 1
ATOM 790 N N . GLY A 1 104 ? -11.043 -14.804 1.247 1.00 92.88 104 GLY A N 1
ATOM 791 C CA . GLY A 1 104 ? -10.481 -16.148 1.416 1.00 92.88 104 GLY A CA 1
ATOM 792 C C . GLY A 1 104 ? -11.076 -16.856 2.637 1.00 92.88 104 GLY A C 1
ATOM 793 O O . GLY A 1 104 ? -12.294 -16.973 2.761 1.00 92.88 104 GLY A O 1
ATOM 794 N N . ASP A 1 105 ? -10.205 -17.282 3.550 1.00 93.69 105 ASP A N 1
ATOM 795 C CA . ASP A 1 105 ? -10.559 -17.938 4.815 1.00 93.69 105 ASP A CA 1
ATOM 796 C C . ASP A 1 105 ? -11.016 -16.963 5.921 1.00 93.69 105 ASP A C 1
ATOM 798 O O . ASP A 1 105 ? -11.392 -17.403 7.011 1.00 93.69 105 ASP A O 1
ATOM 802 N N . TYR A 1 106 ? -10.968 -15.647 5.686 1.00 95.62 106 TYR A N 1
ATOM 803 C CA . TYR A 1 106 ? -11.089 -14.629 6.730 1.00 95.62 106 TYR A CA 1
ATOM 804 C C . TYR A 1 106 ? -12.375 -13.807 6.631 1.00 95.62 106 TYR A C 1
ATOM 806 O O . TYR A 1 106 ? -12.811 -13.408 5.552 1.00 95.62 106 TYR A O 1
ATOM 814 N N . GLN A 1 107 ? -12.945 -13.479 7.788 1.00 96.69 107 GLN A N 1
ATOM 815 C CA . GLN A 1 107 ? -13.916 -12.405 7.946 1.00 96.69 107 GLN A CA 1
ATOM 816 C C . GLN A 1 107 ? -13.180 -11.182 8.500 1.00 96.69 107 GLN A C 1
ATOM 818 O O . GLN A 1 107 ? -12.763 -11.168 9.659 1.00 96.69 107 GLN A O 1
ATOM 823 N N . ILE A 1 108 ? -13.020 -10.157 7.666 1.00 96.94 108 ILE A N 1
ATOM 824 C CA . ILE A 1 108 ? -12.339 -8.904 8.004 1.00 96.94 108 ILE A CA 1
ATOM 825 C C . ILE A 1 108 ? -13.411 -7.850 8.279 1.00 96.94 108 ILE A C 1
ATOM 827 O O . ILE A 1 108 ? -14.400 -7.782 7.551 1.00 96.94 108 ILE A O 1
ATOM 831 N N . THR A 1 109 ? -13.259 -7.053 9.337 1.00 96.31 109 THR A N 1
ATOM 832 C CA . THR A 1 109 ? -14.224 -6.004 9.706 1.00 96.31 109 THR A CA 1
ATOM 833 C C . THR A 1 109 ? -13.528 -4.712 10.108 1.00 96.31 109 THR A C 1
ATOM 835 O O . THR A 1 109 ? -12.701 -4.731 11.020 1.00 96.31 109 THR A O 1
ATOM 838 N N . LEU A 1 110 ? -13.919 -3.591 9.504 1.00 96.31 110 LEU A N 1
ATOM 839 C CA . LEU A 1 110 ? -13.575 -2.245 9.968 1.00 96.31 110 LEU A CA 1
ATOM 840 C C . LEU A 1 110 ? -14.536 -1.858 11.106 1.00 96.31 110 LEU A C 1
ATOM 842 O O . LEU A 1 110 ? -15.745 -1.776 10.905 1.00 96.31 110 LEU A O 1
ATOM 846 N N . ALA A 1 111 ? -14.000 -1.699 12.320 1.00 95.75 111 ALA A N 1
ATOM 847 C CA . ALA A 1 111 ? -14.750 -1.471 13.563 1.00 95.75 111 ALA A CA 1
ATOM 848 C C . ALA A 1 111 ? -14.930 0.014 13.926 1.00 95.75 111 ALA A C 1
ATOM 850 O O . ALA A 1 111 ? -15.742 0.372 14.778 1.00 95.75 111 ALA A O 1
ATOM 851 N N . GLY A 1 112 ? -14.134 0.886 13.316 1.00 95.38 112 GLY A N 1
ATOM 852 C CA . GLY A 1 112 ? -14.237 2.326 13.492 1.00 95.38 112 GLY A CA 1
ATOM 853 C C . GLY A 1 112 ? -12.915 3.033 13.254 1.00 95.38 112 GLY A C 1
ATOM 854 O O . GLY A 1 112 ? -11.864 2.396 13.152 1.00 95.38 112 GLY A O 1
ATOM 855 N N . MET A 1 113 ? -12.986 4.355 13.157 1.00 97.44 113 MET A N 1
ATOM 856 C CA . MET A 1 113 ? -11.837 5.221 12.922 1.00 97.44 113 MET A CA 1
ATOM 857 C C . MET A 1 113 ? -12.015 6.597 13.572 1.00 97.44 113 MET A C 1
ATOM 859 O O . MET A 1 113 ? -13.137 7.013 13.852 1.00 97.44 113 MET A O 1
ATOM 863 N N . VAL A 1 114 ? -10.908 7.298 13.800 1.00 97.50 114 VAL A N 1
ATOM 864 C CA . VAL A 1 114 ? -10.874 8.692 14.263 1.00 97.50 114 VAL A CA 1
ATOM 865 C C . VAL A 1 114 ? -9.644 9.386 13.667 1.00 97.50 114 VAL A C 1
ATOM 867 O O . VAL A 1 114 ? -8.604 8.747 13.497 1.00 97.50 114 VAL A O 1
ATOM 870 N N . SER A 1 115 ? -9.762 10.670 13.328 1.00 97.06 115 SER A N 1
ATOM 871 C CA . SER A 1 115 ? -8.687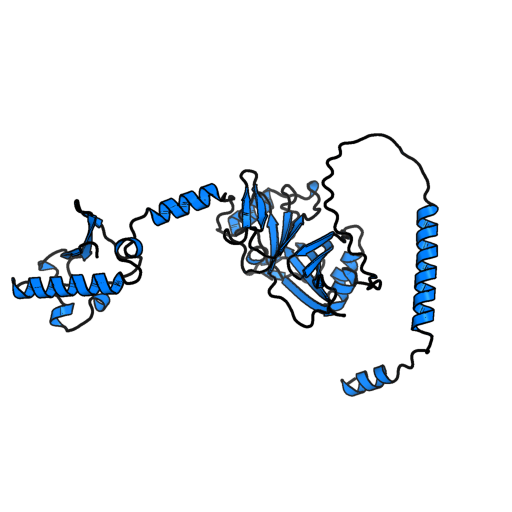 11.476 12.730 1.00 97.06 115 SER A CA 1
ATOM 872 C C . SER A 1 115 ? -8.500 12.789 13.486 1.00 97.06 115 SER A C 1
ATOM 874 O O . SER A 1 115 ? -9.487 13.443 13.831 1.00 97.06 115 SER A O 1
ATOM 876 N N . GLY A 1 116 ? -7.250 13.200 13.698 1.00 95.19 116 GLY A N 1
ATOM 877 C CA . GLY A 1 116 ? -6.919 14.522 14.224 1.00 95.19 116 GLY A CA 1
ATOM 878 C C . GLY A 1 116 ? -5.546 14.627 14.890 1.00 95.19 116 GLY A C 1
ATOM 879 O O . GLY A 1 116 ? -4.784 13.660 14.975 1.00 95.19 116 GLY A O 1
ATOM 880 N N . GLU A 1 117 ? -5.269 15.830 15.395 1.00 94.56 117 GLU A N 1
ATOM 881 C CA . GLU A 1 117 ? -4.050 16.189 16.122 1.00 94.56 117 GLU A CA 1
ATOM 882 C C . GLU A 1 117 ? -4.036 15.651 17.563 1.00 94.56 117 GLU A C 1
ATOM 884 O O . GLU A 1 117 ? -5.054 15.642 18.255 1.00 94.56 117 GLU A O 1
ATOM 889 N N . ASP A 1 118 ? -2.846 15.258 18.030 1.00 92.38 118 ASP A N 1
ATOM 890 C CA . ASP A 1 118 ? -2.516 14.958 19.435 1.00 92.38 118 ASP A CA 1
ATOM 891 C C . ASP A 1 118 ? -3.374 13.852 20.104 1.00 92.38 118 ASP A C 1
ATOM 893 O O . ASP A 1 118 ? -3.441 13.756 21.332 1.00 92.38 118 ASP A O 1
ATOM 897 N N . LEU A 1 119 ? -3.989 12.964 19.310 1.00 92.31 119 LEU A N 1
ATOM 898 C CA . LEU A 1 119 ? -4.806 11.835 19.796 1.00 92.31 119 LEU A CA 1
ATOM 899 C C . LEU A 1 119 ? -3.981 10.705 20.452 1.00 92.31 119 LEU A C 1
ATOM 901 O O . LEU A 1 119 ? -4.524 9.867 21.172 1.00 92.31 119 LEU A O 1
ATOM 905 N N . SER A 1 120 ? -2.669 10.678 20.215 1.00 90.81 120 SER A N 1
ATOM 906 C CA . SER A 1 120 ? -1.680 9.798 20.852 1.00 90.81 120 SER A CA 1
ATOM 907 C C . SER A 1 120 ? -0.306 10.500 20.850 1.00 90.81 120 SER A C 1
ATOM 909 O O . SER A 1 120 ? -0.184 11.667 20.472 1.00 90.81 120 SER A O 1
ATOM 911 N N . VAL A 1 121 ? 0.745 9.816 21.303 1.00 87.31 121 VAL A N 1
ATOM 912 C CA . VAL A 1 121 ? 2.125 10.310 21.279 1.00 87.31 121 VAL A CA 1
ATOM 913 C C . VAL A 1 121 ? 2.558 10.588 19.826 1.00 87.31 121 VAL A C 1
ATOM 915 O O . VAL A 1 121 ? 2.428 9.705 18.976 1.00 87.31 121 VAL A O 1
ATOM 918 N N . PRO A 1 122 ? 3.116 11.777 19.517 1.00 86.38 122 PRO A N 1
ATOM 919 C CA . PRO A 1 122 ? 3.594 12.090 18.173 1.00 86.38 122 PRO A CA 1
ATOM 920 C C . PRO A 1 122 ? 4.624 11.080 17.657 1.00 86.38 122 PRO A C 1
ATOM 922 O O . PRO A 1 122 ? 5.562 10.707 18.364 1.00 86.38 122 PRO A O 1
ATOM 925 N N . THR A 1 123 ? 4.463 10.665 16.402 1.00 87.88 123 THR A N 1
ATOM 926 C CA . THR A 1 123 ? 5.312 9.658 15.754 1.00 87.88 123 THR A CA 1
ATOM 927 C C . THR A 1 123 ? 6.439 10.335 14.975 1.00 87.88 123 THR A C 1
ATOM 929 O O . THR A 1 123 ? 6.162 11.169 14.117 1.00 87.88 123 THR A O 1
ATOM 932 N N . ASP A 1 124 ? 7.699 9.970 15.234 1.00 88.25 124 ASP A N 1
ATOM 933 C CA . ASP A 1 124 ? 8.819 10.321 14.347 1.00 88.25 124 ASP A CA 1
ATOM 934 C C . ASP A 1 124 ? 8.836 9.359 13.155 1.00 88.25 124 ASP A C 1
ATOM 936 O O . ASP A 1 124 ? 8.944 8.141 13.325 1.00 88.25 124 ASP A O 1
ATOM 940 N N . TYR A 1 125 ? 8.733 9.910 11.950 1.00 84.88 125 TYR A N 1
ATOM 941 C CA . TYR A 1 125 ? 8.921 9.181 10.708 1.00 84.88 125 TYR A CA 1
ATOM 942 C C . TYR A 1 125 ? 9.892 9.945 9.806 1.00 84.88 125 TYR A C 1
ATOM 944 O O . TYR A 1 125 ? 9.621 11.063 9.371 1.00 84.88 125 TYR A O 1
ATOM 952 N N . ASN A 1 126 ? 11.043 9.330 9.519 1.00 80.94 126 ASN A N 1
ATOM 953 C CA . ASN A 1 126 ? 12.128 9.910 8.718 1.00 80.94 126 ASN A CA 1
ATOM 954 C C . ASN A 1 126 ? 12.619 11.298 9.200 1.00 80.94 126 ASN A C 1
ATOM 956 O O . ASN A 1 126 ? 13.165 12.067 8.407 1.00 80.94 126 ASN A O 1
ATOM 960 N N . GLY A 1 127 ? 12.483 11.612 10.496 1.00 83.12 127 GLY A N 1
ATOM 961 C CA . GLY A 1 127 ? 12.862 12.903 11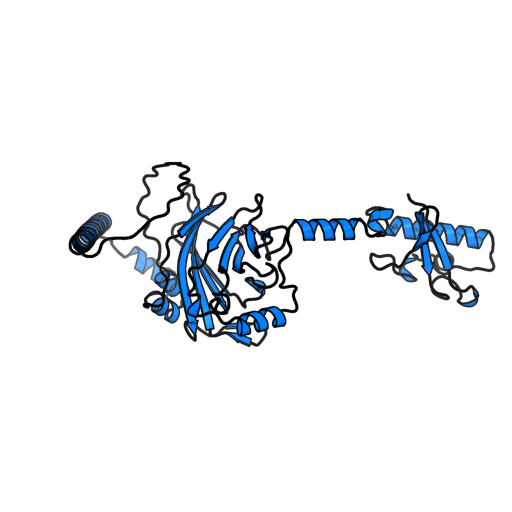.079 1.00 83.12 127 GLY A CA 1
ATOM 962 C C . GLY A 1 127 ? 11.774 13.981 11.009 1.00 83.12 127 GLY A C 1
ATOM 963 O O . GLY A 1 127 ? 12.029 15.119 11.407 1.00 83.12 127 GLY A O 1
ATOM 964 N N . GLU A 1 128 ? 10.576 13.647 10.527 1.00 86.44 128 GLU A N 1
ATOM 965 C CA . GLU A 1 128 ? 9.373 14.463 10.676 1.00 86.44 128 GLU A CA 1
ATOM 966 C C . GLU A 1 128 ? 8.554 13.967 11.873 1.00 86.44 128 GLU A C 1
ATOM 968 O O . GLU A 1 128 ? 8.310 12.770 12.016 1.00 86.44 128 GLU A O 1
ATOM 973 N N . ILE A 1 129 ? 8.100 14.890 12.723 1.00 91.81 129 ILE A N 1
ATOM 974 C CA . ILE A 1 129 ? 7.172 14.581 13.813 1.00 91.81 129 ILE A CA 1
ATOM 975 C C . ILE A 1 129 ? 5.743 14.720 13.289 1.00 91.81 129 ILE A C 1
ATOM 977 O O . ILE A 1 129 ? 5.301 15.826 12.989 1.00 91.81 129 ILE A O 1
ATOM 981 N N . ILE A 1 130 ? 5.029 13.600 13.206 1.00 91.94 130 ILE A N 1
ATOM 982 C CA . ILE A 1 130 ? 3.642 13.521 12.744 1.00 91.94 130 ILE A CA 1
ATOM 983 C C . ILE A 1 130 ? 2.731 13.367 13.968 1.00 91.94 130 ILE A C 1
ATOM 985 O O . ILE A 1 130 ? 2.718 12.307 14.603 1.00 91.94 130 ILE A O 1
ATOM 989 N N . ASN A 1 131 ? 1.973 14.416 14.293 1.00 93.19 131 ASN A N 1
ATOM 990 C CA . ASN A 1 131 ? 0.975 14.426 15.370 1.00 93.19 131 ASN A CA 1
ATOM 991 C C . ASN A 1 131 ? -0.482 14.507 14.873 1.00 93.19 131 ASN A C 1
ATOM 993 O O . ASN A 1 131 ? -1.368 14.108 15.621 1.00 93.19 131 ASN A O 1
ATOM 997 N N . ASP A 1 132 ? -0.729 14.954 13.635 1.00 95.69 132 ASP A N 1
ATOM 998 C CA . ASP A 1 132 ? -2.029 14.819 12.957 1.00 95.69 132 ASP A CA 1
ATOM 999 C C . ASP A 1 132 ? -2.126 13.455 12.257 1.00 95.69 132 ASP A C 1
ATOM 1001 O O . ASP A 1 132 ? -1.387 13.164 11.303 1.00 95.69 132 ASP A O 1
ATOM 1005 N N . ARG A 1 133 ? -2.986 12.571 12.775 1.00 97.06 133 ARG A N 1
ATOM 1006 C CA . ARG A 1 133 ? -3.018 11.148 12.398 1.00 97.06 133 ARG A CA 1
ATOM 1007 C C . ARG A 1 133 ? -4.438 10.611 12.244 1.00 97.06 133 ARG A C 1
ATOM 1009 O O . ARG A 1 133 ? -5.359 11.040 12.931 1.00 97.06 133 ARG A O 1
ATOM 1016 N N . THR A 1 134 ? -4.594 9.630 11.355 1.00 98.06 134 THR A N 1
ATOM 1017 C CA . THR A 1 134 ? -5.807 8.807 11.243 1.00 98.06 134 THR A CA 1
ATOM 1018 C C . THR A 1 134 ? -5.546 7.460 11.895 1.00 98.06 134 THR A C 1
ATOM 1020 O O . THR A 1 134 ? -4.578 6.784 11.551 1.00 98.06 134 THR A O 1
ATOM 1023 N N . TYR A 1 135 ? -6.444 7.055 12.788 1.00 97.88 135 TYR A N 1
ATOM 1024 C CA . TYR A 1 135 ? -6.434 5.779 13.495 1.00 97.88 135 TYR A CA 1
ATOM 1025 C C . TYR A 1 135 ? -7.632 4.948 13.049 1.00 97.88 135 TYR A C 1
ATOM 1027 O O . TYR A 1 135 ? -8.750 5.457 12.992 1.00 97.88 135 TYR A O 1
ATOM 1035 N N . ALA A 1 136 ? -7.427 3.664 12.774 1.00 98.00 136 ALA A N 1
ATOM 1036 C CA . ALA A 1 136 ? -8.479 2.731 12.387 1.00 98.00 136 ALA A CA 1
ATOM 1037 C C . ALA A 1 136 ? -8.330 1.403 13.137 1.00 98.00 136 ALA A C 1
ATOM 1039 O O . ALA A 1 136 ? -7.227 0.875 13.291 1.00 98.00 136 ALA A O 1
ATOM 1040 N N . VAL A 1 137 ? -9.453 0.849 13.596 1.00 98.25 137 VAL A N 1
ATOM 1041 C CA . VAL A 1 137 ? -9.495 -0.448 14.278 1.00 98.25 137 VAL A CA 1
ATOM 1042 C C . VAL A 1 137 ? -10.130 -1.492 13.374 1.00 98.25 137 VAL A C 1
ATOM 1044 O O . VAL A 1 137 ? -11.270 -1.346 12.929 1.00 98.25 137 VAL A O 1
ATOM 1047 N N . PHE A 1 138 ? -9.410 -2.589 13.163 1.00 97.75 138 PHE A N 1
ATOM 1048 C CA . PHE A 1 138 ? -9.863 -3.738 12.391 1.00 97.75 138 PHE A CA 1
ATOM 1049 C C . PHE A 1 138 ? -9.954 -4.994 13.256 1.00 97.75 138 PHE A C 1
ATOM 1051 O O . PHE A 1 138 ? -9.216 -5.170 14.228 1.00 97.75 138 PHE A O 1
ATOM 1058 N N . ARG A 1 139 ? -10.856 -5.892 12.862 1.00 96.69 139 ARG A N 1
ATOM 1059 C CA . ARG A 1 139 ? -10.983 -7.255 13.385 1.00 96.69 139 ARG A CA 1
ATOM 1060 C C . ARG A 1 139 ? -10.763 -8.242 12.246 1.00 96.69 139 ARG A C 1
ATOM 1062 O O . ARG A 1 139 ? -11.338 -8.060 11.174 1.00 96.69 139 ARG A O 1
ATOM 1069 N N . VAL A 1 140 ? -9.992 -9.298 12.490 1.00 97.19 140 VAL A N 1
ATOM 1070 C CA . VAL A 1 140 ? -9.855 -10.443 11.579 1.00 97.19 140 VAL A CA 1
ATOM 1071 C C . VAL A 1 140 ? -10.192 -11.717 12.345 1.00 97.19 140 VAL A C 1
ATOM 1073 O O . VAL A 1 140 ? -9.551 -12.040 13.343 1.00 97.19 140 VAL A O 1
ATOM 1076 N N . ALA A 1 141 ? -11.208 -12.434 11.874 1.00 96.19 141 ALA A N 1
ATOM 1077 C CA . ALA A 1 141 ? -11.624 -13.750 12.355 1.00 96.19 141 ALA A CA 1
ATOM 1078 C C . ALA A 1 141 ? -11.550 -14.764 11.202 1.00 96.19 141 ALA A C 1
ATOM 1080 O O . ALA A 1 141 ? -11.505 -14.357 10.039 1.00 96.19 141 ALA A O 1
ATOM 1081 N N . ARG A 1 142 ? -11.587 -16.077 11.470 1.00 95.38 142 ARG A N 1
ATOM 1082 C CA . ARG A 1 142 ? -11.864 -17.040 10.389 1.00 95.38 142 ARG A CA 1
ATOM 1083 C C . ARG A 1 142 ? -13.342 -17.003 10.004 1.00 95.38 142 ARG A C 1
ATOM 1085 O O . ARG A 1 142 ? -14.213 -16.891 10.864 1.00 95.38 142 ARG A O 1
ATOM 1092 N N . ALA A 1 143 ? -13.620 -17.144 8.713 1.00 93.19 143 ALA A N 1
ATOM 1093 C CA . ALA A 1 143 ? -14.973 -17.191 8.163 1.00 93.19 143 ALA A CA 1
ATOM 1094 C C . ALA A 1 143 ? -15.742 -18.473 8.549 1.00 93.19 143 ALA A C 1
ATOM 1096 O O . ALA A 1 143 ? -16.971 -18.475 8.550 1.00 93.19 143 ALA A O 1
ATOM 1097 N N . ASP A 1 144 ? -15.035 -19.553 8.905 1.00 92.00 144 ASP A N 1
ATOM 1098 C CA . ASP A 1 144 ? -15.622 -20.797 9.429 1.00 92.00 144 ASP A CA 1
ATOM 1099 C C . ASP A 1 144 ? -15.924 -20.757 10.942 1.00 92.00 144 ASP A C 1
ATOM 1101 O O . ASP A 1 144 ? -16.611 -21.643 11.452 1.00 92.00 144 ASP A O 1
ATOM 1105 N N . GLY A 1 145 ? -15.468 -19.715 11.646 1.00 89.31 145 GLY A N 1
ATOM 1106 C CA . GLY A 1 145 ? -15.644 -19.543 13.088 1.00 89.31 145 GLY A CA 1
ATOM 1107 C C . GLY A 1 145 ? -14.627 -20.285 13.964 1.00 89.31 145 GLY A C 1
ATOM 1108 O O . GLY A 1 145 ? -14.739 -20.204 15.187 1.00 89.31 145 GLY A O 1
ATOM 1109 N N . GLU A 1 146 ? -13.637 -20.976 13.388 1.00 92.75 146 GLU A N 1
ATOM 1110 C CA . GLU A 1 146 ? -12.528 -21.550 14.160 1.00 92.75 146 GLU A CA 1
ATOM 1111 C C . GLU A 1 146 ? -11.594 -20.434 14.683 1.00 92.75 146 GLU A C 1
ATOM 1113 O O . GLU A 1 146 ? -11.359 -19.435 13.993 1.00 92.75 146 GLU A O 1
ATOM 1118 N N . PRO A 1 147 ? -11.034 -20.563 15.900 1.00 94.00 147 PRO A N 1
ATOM 1119 C CA . PRO A 1 147 ? -10.219 -19.513 16.499 1.00 94.00 147 PRO A CA 1
ATOM 1120 C C . PRO A 1 147 ? -8.863 -19.370 15.794 1.00 94.00 147 PRO A C 1
ATOM 1122 O O . PRO A 1 147 ? -8.126 -20.342 15.623 1.00 94.00 147 PRO A O 1
ATOM 1125 N N . LEU A 1 148 ? -8.475 -18.136 15.466 1.00 93.81 148 LEU A N 1
ATOM 1126 C CA . LEU A 1 148 ? -7.105 -17.819 15.066 1.00 93.81 148 LEU A CA 1
ATOM 1127 C C . LEU A 1 148 ? -6.164 -17.980 16.265 1.00 93.81 148 LEU A C 1
ATOM 1129 O O . LEU A 1 148 ? -6.358 -17.367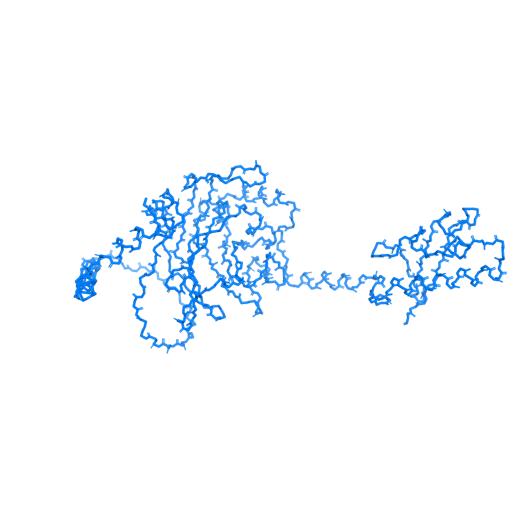 17.314 1.00 93.81 148 LEU A O 1
ATOM 1133 N N . THR A 1 149 ? -5.125 -18.796 16.094 1.00 93.81 149 THR A N 1
ATOM 1134 C CA . THR A 1 149 ? -4.064 -19.013 17.095 1.00 93.81 149 THR A CA 1
ATOM 1135 C C . THR A 1 149 ? -2.726 -18.385 16.708 1.00 93.81 149 THR A C 1
ATOM 1137 O O . THR A 1 149 ? -1.788 -18.437 17.499 1.00 93.81 149 THR A O 1
ATOM 1140 N N . ASP A 1 150 ? -2.626 -17.836 15.497 1.00 94.75 150 ASP A N 1
ATOM 1141 C CA . ASP A 1 150 ? -1.433 -17.198 14.936 1.00 94.75 150 ASP A CA 1
ATOM 1142 C C . ASP A 1 150 ? -1.850 -16.084 13.957 1.00 94.75 150 ASP A C 1
ATOM 1144 O O . ASP A 1 150 ? -3.017 -16.014 13.555 1.00 94.75 150 ASP A O 1
ATOM 1148 N N . TYR A 1 151 ? -0.914 -15.214 13.584 1.00 93.81 151 TYR A N 1
ATOM 1149 C CA . TYR A 1 151 ? -1.166 -14.092 12.681 1.00 93.81 151 TYR A CA 1
ATOM 1150 C C . TYR A 1 151 ? -1.035 -14.533 11.211 1.00 93.81 151 TYR A C 1
ATOM 1152 O O . TYR A 1 151 ? 0.012 -15.057 10.824 1.00 93.81 151 TYR A O 1
ATOM 1160 N N . PRO A 1 152 ? -2.059 -14.322 10.362 1.00 91.38 152 PRO A N 1
ATOM 1161 C CA . PRO A 1 152 ? -1.948 -14.544 8.928 1.00 91.38 152 PRO A CA 1
ATOM 1162 C C . PRO A 1 152 ? -1.047 -13.479 8.290 1.00 91.38 152 PRO A C 1
ATOM 1164 O O . PRO A 1 152 ? -0.867 -12.386 8.830 1.00 91.38 152 PRO A O 1
ATOM 1167 N N . ASN A 1 153 ? -0.508 -13.781 7.108 1.00 91.44 153 ASN A N 1
ATOM 1168 C CA . ASN A 1 153 ? 0.370 -12.877 6.365 1.00 91.44 153 ASN A CA 1
ATOM 1169 C C . ASN A 1 153 ? -0.428 -11.777 5.635 1.00 91.44 153 ASN A C 1
ATOM 1171 O O . ASN A 1 153 ? -0.472 -11.747 4.406 1.00 91.44 153 ASN A O 1
ATOM 1175 N N . LEU A 1 154 ? -1.085 -10.905 6.402 1.00 94.56 154 LEU A N 1
ATOM 1176 C CA . LEU A 1 154 ? -1.882 -9.787 5.899 1.00 94.56 154 LEU A CA 1
ATOM 1177 C C . LEU A 1 154 ? -1.123 -8.462 6.029 1.00 94.56 154 LEU A C 1
ATOM 1179 O O . LEU A 1 154 ? -0.698 -8.078 7.121 1.00 94.56 154 LEU A O 1
ATOM 1183 N N . SER A 1 155 ? -1.016 -7.741 4.916 1.00 95.75 155 SER A N 1
ATOM 1184 C CA . SER A 1 155 ? -0.642 -6.329 4.882 1.00 95.75 155 SER A CA 1
ATOM 1185 C C . SER A 1 155 ? -1.878 -5.452 5.071 1.00 95.75 155 SER A C 1
ATOM 1187 O O . SER A 1 155 ? -2.956 -5.770 4.570 1.00 95.75 155 SER A O 1
ATOM 1189 N N . TYR A 1 156 ? -1.703 -4.325 5.760 1.00 97.44 156 TYR A N 1
ATOM 1190 C CA . TYR A 1 156 ? -2.725 -3.308 6.013 1.00 97.44 156 TYR A CA 1
ATOM 1191 C C . TYR A 1 156 ? -2.256 -2.013 5.349 1.00 97.44 156 TYR A C 1
ATOM 1193 O O . TYR A 1 156 ? -1.138 -1.572 5.614 1.00 97.44 156 TYR A O 1
ATOM 1201 N N . SER A 1 157 ? -3.056 -1.415 4.464 1.00 98.25 157 SER A N 1
ATOM 1202 C CA . SER A 1 157 ? -2.669 -0.168 3.799 1.00 98.25 157 SER A CA 1
ATOM 1203 C C . SER A 1 157 ? -3.864 0.693 3.401 1.00 98.25 157 SER A C 1
ATOM 1205 O O . SER A 1 157 ? -4.721 0.206 2.661 1.00 98.25 157 SER A O 1
ATOM 1207 N N . PRO A 1 158 ? -3.885 1.992 3.747 1.00 98.31 158 PRO A N 1
ATOM 1208 C CA . PRO A 1 158 ? -4.682 2.954 3.001 1.00 98.31 158 PRO A CA 1
ATOM 1209 C C . PRO A 1 158 ? -4.170 3.039 1.557 1.00 98.31 158 PRO A C 1
ATOM 1211 O O . PRO A 1 158 ? -3.006 2.734 1.284 1.00 98.31 158 PRO A O 1
ATOM 1214 N N . LEU A 1 159 ? -5.051 3.434 0.647 1.00 98.62 159 LEU A N 1
ATOM 1215 C CA . LEU A 1 159 ? -4.810 3.752 -0.762 1.00 98.62 159 LEU A CA 1
ATOM 1216 C C . LEU A 1 159 ? -5.776 4.891 -1.134 1.00 98.62 159 LEU A C 1
ATOM 1218 O O . LEU A 1 159 ? -6.773 5.086 -0.441 1.00 98.62 159 LEU A O 1
ATOM 1222 N N . VAL A 1 160 ? -5.533 5.638 -2.208 1.00 98.62 160 VAL A N 1
ATOM 1223 C CA . VAL A 1 160 ? -6.415 6.750 -2.611 1.00 98.62 160 VAL A CA 1
ATOM 1224 C C . VAL A 1 160 ? -6.692 6.661 -4.104 1.00 98.62 160 VAL A C 1
ATOM 1226 O O . VAL A 1 160 ? -5.752 6.669 -4.898 1.00 98.62 160 VAL A O 1
ATOM 1229 N N . ASP A 1 161 ? -7.968 6.555 -4.482 1.00 98.56 161 ASP A N 1
ATOM 1230 C CA . ASP A 1 161 ? -8.376 6.542 -5.890 1.00 98.56 161 ASP A CA 1
ATOM 1231 C C . ASP A 1 161 ? -7.865 7.808 -6.598 1.00 98.56 161 ASP A C 1
ATOM 1233 O O . ASP A 1 161 ? -7.923 8.903 -6.049 1.00 98.56 161 ASP A O 1
ATOM 1237 N N . GLY A 1 162 ? -7.357 7.681 -7.821 1.00 97.38 162 GLY A N 1
ATOM 1238 C CA . GLY A 1 162 ? -6.719 8.787 -8.547 1.00 97.38 162 GLY A CA 1
ATOM 1239 C C . GLY A 1 162 ? -5.229 8.983 -8.243 1.00 97.38 162 GLY A C 1
ATOM 1240 O O . GLY A 1 162 ? -4.592 9.778 -8.930 1.00 97.38 162 GLY A O 1
ATOM 1241 N N . TYR A 1 163 ? -4.648 8.213 -7.316 1.00 97.69 163 TYR A N 1
ATOM 1242 C CA . TYR A 1 163 ? -3.202 8.149 -7.094 1.00 97.69 163 TYR A CA 1
ATOM 1243 C C . TYR A 1 163 ? -2.632 6.748 -7.336 1.00 97.69 163 TYR A C 1
ATOM 1245 O O . TYR A 1 163 ? -3.275 5.721 -7.121 1.00 97.69 163 TYR A O 1
ATOM 1253 N N . HIS A 1 164 ? -1.370 6.694 -7.752 1.00 95.50 164 HIS A N 1
ATOM 1254 C CA . HIS A 1 164 ? -0.643 5.448 -7.943 1.00 95.50 164 HIS A CA 1
ATOM 1255 C C . HIS A 1 164 ? -0.426 4.719 -6.610 1.00 95.50 164 HIS A C 1
ATOM 1257 O O . HIS A 1 164 ? 0.144 5.282 -5.671 1.00 95.50 164 HIS A O 1
ATOM 1263 N N . VAL A 1 165 ? -0.766 3.425 -6.550 1.00 94.38 165 VAL A N 1
ATOM 1264 C CA . VAL A 1 165 ? -0.704 2.607 -5.317 1.00 94.38 165 VAL A CA 1
ATOM 1265 C C . VAL A 1 165 ? 0.667 2.597 -4.626 1.00 94.38 165 VAL A C 1
ATOM 1267 O O . VAL A 1 165 ? 0.745 2.440 -3.411 1.00 94.38 165 VAL A O 1
ATOM 1270 N N . ARG A 1 166 ? 1.766 2.815 -5.365 1.00 89.69 166 ARG A N 1
ATOM 1271 C CA . ARG A 1 166 ? 3.123 2.929 -4.784 1.00 89.69 166 ARG A CA 1
ATOM 1272 C C . ARG A 1 166 ? 3.413 4.266 -4.091 1.00 89.69 166 ARG A C 1
ATOM 1274 O O . ARG A 1 166 ? 4.341 4.301 -3.290 1.00 89.69 166 ARG A O 1
ATOM 1281 N N . CYS A 1 167 ? 2.677 5.336 -4.393 1.00 90.38 167 CYS A N 1
ATOM 1282 C CA . CYS A 1 167 ? 2.922 6.672 -3.846 1.00 90.38 167 CYS A CA 1
ATOM 1283 C C . CYS A 1 167 ? 2.169 6.912 -2.530 1.00 90.38 167 CYS A C 1
ATOM 1285 O O . CYS A 1 167 ? 2.773 7.371 -1.562 1.00 90.38 167 CYS A O 1
ATOM 1287 N N . VAL A 1 168 ? 0.885 6.545 -2.456 1.00 96.50 168 VAL A N 1
ATOM 1288 C CA . VAL A 1 168 ? 0.052 6.738 -1.256 1.00 96.50 168 VAL A CA 1
ATOM 1289 C C . VAL A 1 168 ? -0.293 5.377 -0.651 1.00 96.50 168 VAL A C 1
ATOM 1291 O O . VAL A 1 168 ? -1.215 4.707 -1.108 1.00 96.50 168 VAL A O 1
ATOM 1294 N N . ASN A 1 169 ? 0.492 4.932 0.336 1.00 96.94 169 ASN A N 1
ATOM 1295 C CA . ASN A 1 169 ? 0.299 3.653 1.029 1.00 96.94 169 ASN A CA 1
ATOM 1296 C C . ASN A 1 169 ? 0.972 3.624 2.414 1.00 96.94 169 ASN A C 1
ATOM 1298 O O . ASN A 1 169 ? 1.648 4.571 2.819 1.00 96.94 169 ASN A O 1
ATOM 1302 N N . ALA A 1 170 ? 0.828 2.508 3.135 1.00 95.19 170 ALA A N 1
ATOM 1303 C CA . ALA A 1 170 ? 1.375 2.342 4.479 1.00 95.19 170 ALA A CA 1
ATOM 1304 C C . ALA A 1 170 ? 2.886 2.646 4.601 1.00 95.19 170 ALA A C 1
ATOM 1306 O O . ALA A 1 170 ? 3.312 3.195 5.619 1.00 95.19 170 ALA A O 1
ATOM 1307 N N . TRP A 1 171 ? 3.692 2.353 3.574 1.00 91.25 171 TRP A N 1
ATOM 1308 C CA . TRP A 1 171 ? 5.140 2.589 3.595 1.00 91.25 171 TRP A CA 1
ATOM 1309 C C . TRP A 1 171 ? 5.528 4.057 3.407 1.00 91.25 171 TRP A C 1
ATOM 1311 O O . TRP A 1 171 ? 6.637 4.415 3.800 1.00 91.25 171 TRP A O 1
ATOM 1321 N N . THR A 1 172 ? 4.653 4.899 2.844 1.00 90.12 172 THR A N 1
ATOM 1322 C CA . THR A 1 172 ? 4.907 6.335 2.608 1.00 90.12 172 THR A CA 1
ATOM 1323 C C . THR A 1 172 ? 4.196 7.250 3.609 1.00 90.12 172 THR A C 1
ATOM 1325 O O . THR A 1 172 ? 4.656 8.361 3.857 1.00 90.12 172 THR A O 1
ATOM 1328 N N . LEU A 1 173 ? 3.113 6.785 4.240 1.00 95.38 173 LEU A N 1
ATOM 1329 C CA . LEU A 1 173 ? 2.276 7.572 5.161 1.00 95.38 173 LEU A CA 1
ATOM 1330 C C . LEU A 1 173 ? 2.728 7.546 6.636 1.00 95.38 173 LEU A C 1
ATOM 1332 O O . LEU A 1 173 ? 1.984 7.973 7.520 1.00 95.38 173 LEU A O 1
ATOM 1336 N N . GLY A 1 174 ? 3.942 7.060 6.912 1.00 91.50 174 GLY A N 1
ATOM 1337 C CA . GLY A 1 174 ? 4.520 7.033 8.260 1.00 91.50 174 GLY A CA 1
ATOM 1338 C C . GLY A 1 174 ? 3.724 6.187 9.250 1.00 91.50 174 GLY A C 1
ATOM 1339 O O . GLY A 1 174 ? 3.394 6.658 10.336 1.00 91.50 174 GLY A O 1
ATOM 1340 N N . THR A 1 175 ? 3.371 4.973 8.832 1.00 93.00 175 THR A N 1
ATOM 1341 C CA . THR A 1 175 ? 2.411 4.079 9.495 1.00 93.00 175 THR A CA 1
ATOM 1342 C C . THR A 1 175 ? 2.969 3.352 10.717 1.00 93.00 175 THR A C 1
ATOM 1344 O O . THR A 1 175 ? 4.102 2.867 10.687 1.00 93.00 175 THR A O 1
ATOM 1347 N N . THR A 1 176 ? 2.117 3.149 11.722 1.00 91.88 176 THR A N 1
ATOM 1348 C CA . THR A 1 176 ? 2.307 2.173 12.803 1.00 91.88 176 THR A CA 1
ATOM 1349 C C . THR A 1 176 ? 1.171 1.145 12.795 1.00 91.88 176 THR A C 1
ATOM 1351 O O . THR A 1 176 ? 0.100 1.345 12.218 1.00 91.88 176 THR A O 1
ATOM 1354 N N . THR A 1 177 ? 1.411 -0.028 13.379 1.00 93.19 177 THR A N 1
ATOM 1355 C CA . THR A 1 177 ? 0.396 -1.082 13.488 1.00 93.19 177 THR A CA 1
ATOM 1356 C C . THR A 1 177 ? 0.641 -1.913 14.740 1.00 93.19 177 THR A C 1
ATOM 1358 O O . THR A 1 177 ? 1.726 -2.466 14.922 1.00 93.19 177 THR A O 1
ATOM 1361 N N . GLN A 1 178 ? -0.378 -2.030 15.589 1.00 95.12 178 GLN A N 1
ATOM 1362 C CA . GLN A 1 178 ? -0.359 -2.817 16.818 1.00 95.12 178 GLN A CA 1
ATOM 1363 C C . GLN A 1 178 ? -1.436 -3.903 16.741 1.00 95.12 178 GLN A C 1
ATOM 1365 O O . GLN A 1 178 ? -2.601 -3.614 16.471 1.00 95.12 178 GLN A O 1
ATOM 1370 N N . GLN A 1 179 ? -1.057 -5.163 16.964 1.00 96.62 179 GLN A N 1
ATOM 1371 C CA . GLN A 1 179 ? -1.957 -6.313 16.837 1.00 96.62 179 GLN A CA 1
ATOM 1372 C C . GLN A 1 179 ? -1.916 -7.208 18.076 1.00 96.62 179 GLN A C 1
ATOM 1374 O O . GLN A 1 179 ? -0.855 -7.430 18.663 1.00 96.62 179 GLN A O 1
ATOM 1379 N N . PHE A 1 180 ? -3.068 -7.771 18.442 1.00 97.62 180 PHE A N 1
ATOM 1380 C CA . PHE A 1 180 ? -3.161 -8.847 19.426 1.00 97.62 180 PHE A CA 1
ATOM 1381 C C . PHE A 1 180 ? -4.274 -9.837 19.075 1.00 97.62 180 PHE A C 1
ATOM 1383 O O . PHE A 1 180 ? -5.317 -9.459 18.545 1.00 97.62 180 PHE A O 1
ATOM 1390 N N . ILE A 1 181 ? -4.073 -11.109 19.422 1.00 96.69 181 ILE A N 1
ATOM 1391 C CA . ILE A 1 181 ? -5.130 -12.127 19.399 1.00 96.69 181 ILE A CA 1
ATOM 1392 C C . ILE A 1 181 ? -5.845 -12.133 20.751 1.00 96.69 181 ILE A C 1
ATOM 1394 O O . ILE A 1 181 ? -5.207 -12.255 21.800 1.00 96.69 181 ILE A O 1
ATOM 1398 N N . GLN A 1 182 ? -7.173 -12.062 20.724 1.00 94.81 182 GLN A N 1
ATOM 1399 C CA . GLN A 1 182 ? -8.032 -12.324 21.872 1.00 94.81 182 GLN A CA 1
ATOM 1400 C C . GLN A 1 182 ? -9.253 -13.139 21.426 1.00 94.81 182 GLN A C 1
ATOM 1402 O O . GLN A 1 182 ? -9.867 -12.836 20.407 1.00 94.81 182 GLN A O 1
ATOM 1407 N N . ASP A 1 183 ? -9.583 -14.190 22.181 1.00 92.88 183 ASP A N 1
ATOM 1408 C CA . ASP A 1 183 ? -10.749 -15.061 21.955 1.00 92.88 183 ASP A CA 1
ATOM 1409 C C . ASP A 1 183 ? -10.856 -15.626 20.519 1.00 92.88 183 ASP A C 1
ATOM 1411 O O . ASP A 1 183 ? -11.942 -15.831 19.985 1.00 92.88 183 ASP A O 1
ATOM 1415 N N . GLY A 1 184 ? -9.704 -15.892 19.888 1.00 94.44 184 GLY A N 1
ATOM 1416 C CA . GLY A 1 184 ? -9.618 -16.427 18.524 1.00 94.44 184 GLY A CA 1
ATOM 1417 C C . GLY A 1 184 ? -9.740 -15.385 17.408 1.00 94.44 184 GLY A C 1
ATOM 1418 O O . GLY A 1 184 ? -9.852 -15.765 16.244 1.00 94.44 184 GLY A O 1
ATOM 1419 N N . VAL A 1 185 ? -9.716 -14.091 17.736 1.00 96.25 185 VAL A N 1
ATOM 1420 C CA . VAL A 1 185 ? -9.808 -12.983 16.778 1.00 96.25 185 VAL A CA 1
ATOM 1421 C C . VAL A 1 185 ? -8.629 -12.037 16.939 1.00 96.25 185 VAL A C 1
ATOM 1423 O O . VAL A 1 185 ? -8.215 -11.712 18.052 1.00 96.25 185 VAL A O 1
ATOM 1426 N N . ILE A 1 186 ? -8.081 -11.600 15.808 1.00 97.81 186 ILE A N 1
ATOM 1427 C CA . ILE A 1 186 ? -7.054 -10.563 15.760 1.00 97.81 186 ILE A CA 1
ATOM 1428 C C . ILE A 1 186 ? -7.750 -9.214 15.821 1.00 97.81 186 ILE A C 1
ATOM 1430 O O . ILE A 1 186 ? -8.612 -8.917 14.993 1.00 97.81 186 ILE A O 1
ATOM 1434 N N . TYR A 1 187 ? -7.328 -8.392 16.770 1.00 97.81 187 TYR A N 1
ATOM 1435 C CA . TYR A 1 187 ? -7.614 -6.969 16.798 1.00 97.81 187 TYR A CA 1
ATOM 1436 C C . TYR A 1 187 ? -6.369 -6.230 16.329 1.00 97.81 187 TYR A C 1
ATOM 1438 O O . TYR A 1 187 ? -5.264 -6.504 16.799 1.00 97.81 187 TYR A O 1
ATOM 1446 N N . CYS A 1 188 ? -6.560 -5.308 15.394 1.00 97.75 188 CYS A N 1
ATOM 1447 C CA . CYS A 1 188 ? -5.511 -4.488 14.815 1.00 97.75 188 CYS A CA 1
ATOM 1448 C C . CYS A 1 188 ? -5.865 -3.019 15.027 1.00 97.75 188 CYS A C 1
ATOM 1450 O O . CYS A 1 188 ? -6.870 -2.556 14.491 1.00 97.75 188 CYS A O 1
ATOM 1452 N N . LEU A 1 189 ? -5.034 -2.293 15.773 1.00 98.19 189 LEU A N 1
ATOM 1453 C CA . LEU A 1 189 ? -4.990 -0.838 15.716 1.00 98.19 189 LEU A CA 1
ATOM 1454 C C . LEU A 1 189 ? -3.966 -0.446 14.649 1.00 98.19 189 LEU A C 1
ATOM 1456 O O . LEU A 1 189 ? -2.795 -0.812 14.738 1.00 98.19 189 LEU A O 1
ATOM 1460 N N . PHE A 1 190 ? -4.424 0.273 13.636 1.00 97.94 190 PHE A N 1
ATOM 1461 C CA . PHE A 1 190 ? -3.606 0.837 12.573 1.00 97.94 190 PHE A CA 1
ATOM 1462 C C . PHE A 1 190 ? -3.623 2.359 12.687 1.00 97.94 190 PHE A C 1
ATOM 1464 O O . PHE A 1 190 ? -4.686 2.933 12.929 1.00 97.94 190 PHE A O 1
ATOM 1471 N N . ASP A 1 191 ? -2.492 3.012 12.444 1.00 97.38 191 ASP A N 1
ATOM 1472 C CA . ASP A 1 191 ? -2.426 4.468 12.374 1.00 97.38 191 ASP A CA 1
ATOM 1473 C C . ASP A 1 191 ? -1.416 4.969 11.340 1.00 97.38 191 ASP A C 1
ATOM 1475 O O . ASP A 1 191 ? -0.370 4.365 11.119 1.00 97.38 191 ASP A O 1
ATOM 1479 N N . CYS A 1 192 ? -1.722 6.099 10.711 1.00 97.56 192 CYS A N 1
ATOM 1480 C CA . CYS A 1 192 ? -0.858 6.784 9.750 1.00 97.56 192 CYS A CA 1
ATOM 1481 C C . CYS A 1 192 ? -1.040 8.305 9.858 1.00 97.56 192 CYS A C 1
ATOM 1483 O O . CYS A 1 192 ? -1.880 8.776 10.625 1.00 97.56 192 CYS A O 1
ATOM 1485 N N . ARG A 1 193 ? -0.290 9.093 9.072 1.00 96.19 193 ARG A N 1
ATOM 1486 C CA . ARG A 1 193 ? -0.606 10.518 8.842 1.00 96.19 193 ARG A CA 1
ATOM 1487 C C . ARG A 1 193 ? -2.090 10.687 8.491 1.00 96.19 193 ARG A C 1
ATOM 1489 O O . ARG A 1 193 ? -2.643 9.826 7.805 1.00 96.19 193 ARG A O 1
ATOM 1496 N N . ASN A 1 194 ? -2.706 11.781 8.941 1.00 97.62 194 ASN A N 1
ATOM 1497 C CA . ASN A 1 194 ? -4.116 12.056 8.681 1.00 97.62 194 ASN A CA 1
ATOM 1498 C C . ASN A 1 194 ? -4.445 11.962 7.178 1.00 97.62 194 ASN A C 1
ATOM 1500 O O . ASN A 1 194 ? -3.811 12.604 6.338 1.00 97.62 194 ASN A O 1
ATOM 1504 N N . LEU A 1 195 ? -5.418 11.111 6.853 1.00 98.38 195 LEU A N 1
ATOM 1505 C CA . LEU A 1 195 ? -5.865 10.822 5.491 1.00 98.38 195 LEU A CA 1
ATOM 1506 C C . LEU A 1 195 ? -6.862 11.860 4.964 1.00 98.38 195 LEU A C 1
ATOM 1508 O O . LEU A 1 195 ? -7.145 11.869 3.769 1.00 98.38 195 LEU A O 1
ATOM 1512 N N . GLU A 1 196 ? -7.380 12.740 5.823 1.00 98.00 196 GLU A N 1
ATOM 1513 C CA . GLU A 1 196 ? -8.380 13.748 5.457 1.00 98.00 196 GLU A CA 1
ATOM 1514 C C . GLU A 1 196 ? -7.897 14.729 4.395 1.00 98.00 196 GLU A C 1
ATOM 1516 O O . GLU A 1 196 ? -8.721 15.177 3.610 1.00 98.00 196 GLU A O 1
ATOM 1521 N N . MET A 1 197 ? -6.587 14.987 4.275 1.00 98.06 197 MET A N 1
ATOM 1522 C CA . MET A 1 197 ? -6.053 15.804 3.174 1.00 98.06 197 MET A CA 1
ATOM 1523 C C . MET A 1 197 ? -6.442 15.274 1.782 1.00 98.06 197 MET A C 1
ATOM 1525 O O . MET A 1 197 ? -6.538 16.071 0.857 1.00 98.06 197 MET A O 1
ATOM 1529 N N . PHE A 1 198 ? -6.708 13.967 1.655 1.00 98.62 198 PHE A N 1
ATOM 1530 C CA . PHE A 1 198 ? -7.139 13.294 0.426 1.00 98.62 198 PHE A CA 1
ATOM 1531 C C . PHE A 1 198 ? -8.664 13.105 0.319 1.00 98.62 198 PHE A C 1
ATOM 1533 O O . PHE A 1 198 ? -9.112 12.336 -0.527 1.00 98.62 198 PHE A O 1
ATOM 1540 N N . ALA A 1 199 ? -9.478 13.708 1.194 1.00 98.06 199 ALA A N 1
ATOM 1541 C CA . ALA A 1 199 ? -10.918 13.428 1.261 1.00 98.06 199 ALA A CA 1
ATOM 1542 C C . ALA A 1 199 ? -11.735 13.938 0.051 1.00 98.06 199 ALA A C 1
ATOM 1544 O O . ALA A 1 199 ? -12.917 13.618 -0.060 1.00 98.06 199 ALA A O 1
ATOM 1545 N N . ASP A 1 200 ? -11.122 14.694 -0.864 1.00 97.88 200 ASP A N 1
ATOM 1546 C CA . ASP A 1 200 ? -11.663 15.028 -2.188 1.00 97.88 200 ASP A CA 1
ATOM 1547 C C . ASP A 1 200 ? -11.584 13.851 -3.181 1.00 97.88 200 ASP A C 1
ATOM 1549 O O . ASP A 1 200 ? -12.216 13.871 -4.239 1.00 97.88 200 ASP A O 1
ATOM 1553 N N . HIS A 1 201 ? -10.870 12.789 -2.805 1.00 97.94 201 HIS A N 1
ATOM 1554 C CA . HIS A 1 201 ? -10.797 11.507 -3.490 1.00 97.94 201 HIS A CA 1
ATOM 1555 C C . HIS A 1 201 ? -11.342 10.371 -2.597 1.00 97.94 201 HIS A C 1
ATOM 1557 O O . HIS A 1 201 ? -11.224 10.417 -1.370 1.00 97.94 201 HIS A O 1
ATOM 1563 N N . PRO A 1 202 ? -11.909 9.287 -3.166 1.00 98.38 202 PRO A N 1
ATOM 1564 C CA . PRO A 1 202 ? -12.260 8.110 -2.378 1.00 98.38 202 PRO A CA 1
ATOM 1565 C C . PRO A 1 202 ? -11.015 7.444 -1.767 1.00 98.38 202 PRO A C 1
ATOM 1567 O O . PRO A 1 202 ? -10.245 6.749 -2.439 1.00 98.38 202 PRO A O 1
ATOM 1570 N N . VAL A 1 203 ? -10.836 7.620 -0.458 1.00 98.56 203 VAL A N 1
ATOM 1571 C CA . VAL A 1 203 ? -9.791 6.936 0.308 1.00 98.56 203 VAL A CA 1
ATOM 1572 C C . VAL A 1 203 ? -10.229 5.499 0.583 1.00 98.56 203 VAL A C 1
ATOM 1574 O O . VAL A 1 203 ? -11.264 5.238 1.200 1.00 98.56 203 VAL A O 1
ATOM 1577 N N . ARG A 1 204 ? -9.431 4.542 0.120 1.00 98.12 204 ARG A N 1
ATOM 1578 C CA . ARG A 1 204 ? -9.638 3.107 0.312 1.00 98.12 204 ARG A CA 1
ATOM 1579 C C . ARG A 1 204 ? -8.760 2.587 1.445 1.00 98.12 204 ARG A C 1
ATOM 1581 O O . ARG A 1 204 ? -7.698 3.136 1.720 1.00 98.12 204 ARG A O 1
ATOM 1588 N N . PHE A 1 205 ? -9.150 1.469 2.047 1.00 98.50 205 PHE A N 1
ATOM 1589 C CA . PHE A 1 205 ? -8.286 0.719 2.957 1.00 98.50 205 PHE A CA 1
ATOM 1590 C C . PHE A 1 205 ? -8.248 -0.758 2.574 1.00 98.50 205 PHE A C 1
ATOM 1592 O O . PHE A 1 205 ? -9.271 -1.442 2.593 1.00 98.50 205 PHE A O 1
ATOM 1599 N N . ALA A 1 206 ? -7.064 -1.245 2.217 1.00 98.38 206 ALA A N 1
ATOM 1600 C CA . ALA A 1 206 ? -6.815 -2.611 1.790 1.00 98.38 206 ALA A CA 1
ATOM 1601 C C . ALA A 1 206 ? -6.247 -3.454 2.942 1.00 98.38 206 ALA A C 1
ATOM 1603 O O . ALA A 1 206 ? -5.293 -3.044 3.607 1.00 98.38 206 ALA A O 1
ATOM 1604 N N . ILE A 1 207 ? -6.792 -4.657 3.131 1.00 98.25 207 ILE A N 1
ATOM 1605 C CA . ILE A 1 207 ? -6.219 -5.704 3.991 1.00 98.25 207 ILE A CA 1
ATOM 1606 C C . ILE A 1 207 ? -6.094 -6.969 3.149 1.00 98.25 207 ILE A C 1
ATOM 1608 O O . ILE A 1 207 ? -7.112 -7.518 2.736 1.00 98.25 207 ILE A O 1
ATOM 1612 N N . TYR A 1 208 ? -4.871 -7.398 2.843 1.00 97.50 208 TYR A N 1
ATOM 1613 C CA . TYR A 1 208 ? -4.612 -8.372 1.775 1.00 97.50 208 TYR A CA 1
ATOM 1614 C C . TYR A 1 208 ? -3.351 -9.207 2.015 1.00 97.50 208 TYR A C 1
ATOM 1616 O O . TYR A 1 208 ? -2.411 -8.770 2.678 1.00 97.50 208 TYR A O 1
ATOM 1624 N N . GLU A 1 209 ? -3.309 -10.401 1.429 1.00 94.81 209 GLU A N 1
ATOM 1625 C CA . GLU A 1 209 ? -2.107 -11.229 1.363 1.00 94.81 209 GLU A CA 1
ATOM 1626 C C . GLU A 1 209 ? -1.113 -10.635 0.355 1.00 94.81 209 GLU A C 1
ATOM 1628 O O . GLU A 1 209 ? -1.362 -10.608 -0.851 1.00 94.81 209 GLU A O 1
ATOM 1633 N N . GLY A 1 210 ? 0.023 -10.133 0.841 1.00 88.75 210 GLY A N 1
ATOM 1634 C CA . GLY A 1 210 ? 1.030 -9.494 -0.005 1.00 88.75 210 GLY A CA 1
ATOM 1635 C C . GLY A 1 210 ? 2.002 -8.601 0.764 1.00 88.75 210 GLY A C 1
ATOM 1636 O O . GLY A 1 210 ? 1.945 -8.504 1.989 1.00 88.75 210 GLY A O 1
ATOM 1637 N N . GLY A 1 211 ? 2.912 -7.964 0.024 1.00 88.06 211 GLY A N 1
ATOM 1638 C CA . GLY A 1 211 ? 3.835 -6.937 0.524 1.00 88.06 211 GLY A CA 1
ATOM 1639 C C . GLY A 1 211 ? 3.421 -5.532 0.077 1.00 88.06 211 GLY A C 1
ATOM 1640 O O . GLY A 1 211 ? 2.240 -5.266 -0.088 1.00 88.06 211 GLY A O 1
ATOM 1641 N N . VAL A 1 212 ? 4.396 -4.648 -0.166 1.00 88.81 212 VAL A N 1
ATOM 1642 C CA . VAL A 1 212 ? 4.176 -3.256 -0.616 1.00 88.81 212 VAL A CA 1
ATOM 1643 C C . VAL A 1 212 ? 3.206 -3.187 -1.815 1.00 88.81 212 VAL A C 1
ATOM 1645 O O . VAL A 1 212 ? 3.459 -3.888 -2.802 1.00 88.81 212 VAL A O 1
ATOM 1648 N N . PRO A 1 213 ? 2.162 -2.326 -1.799 1.00 92.12 213 PRO A N 1
ATOM 1649 C CA . PRO A 1 213 ? 1.236 -2.169 -2.918 1.00 92.12 213 PRO A CA 1
ATOM 1650 C C . PRO A 1 213 ? 1.943 -1.874 -4.237 1.00 92.12 213 PRO A C 1
ATOM 1652 O O . PRO A 1 213 ? 2.829 -1.023 -4.316 1.00 92.12 213 PRO A O 1
ATOM 1655 N N . ASN A 1 214 ? 1.542 -2.584 -5.284 1.00 89.50 214 ASN A N 1
ATOM 1656 C CA . ASN A 1 214 ? 2.108 -2.489 -6.622 1.00 89.50 214 ASN A CA 1
ATOM 1657 C C . ASN A 1 214 ? 1.087 -2.995 -7.659 1.00 89.50 214 ASN A C 1
ATOM 1659 O O . ASN A 1 214 ? 0.001 -3.458 -7.302 1.00 89.50 214 ASN A O 1
ATOM 1663 N N . THR A 1 215 ? 1.445 -2.902 -8.936 1.00 91.12 215 THR A N 1
ATOM 1664 C CA . THR A 1 215 ? 0.598 -3.269 -10.076 1.00 91.12 215 THR A CA 1
ATOM 1665 C C . THR A 1 215 ? 0.337 -4.769 -10.231 1.00 91.12 215 THR A C 1
ATOM 1667 O O . THR A 1 215 ? -0.604 -5.125 -10.930 1.00 91.12 215 THR A O 1
ATOM 1670 N N . ASP A 1 216 ? 1.082 -5.655 -9.567 1.00 89.88 216 ASP A N 1
ATOM 1671 C CA . ASP A 1 216 ? 0.807 -7.104 -9.549 1.00 89.88 216 ASP A CA 1
ATOM 1672 C C . ASP A 1 216 ? -0.292 -7.459 -8.532 1.00 89.88 216 ASP A C 1
ATOM 1674 O O . ASP A 1 216 ? -0.903 -8.524 -8.609 1.00 89.88 216 ASP A O 1
ATOM 1678 N N . LEU A 1 217 ? -0.543 -6.565 -7.568 1.00 93.31 217 LEU A N 1
ATOM 1679 C CA . LEU A 1 217 ? -1.520 -6.744 -6.490 1.00 93.31 217 LEU A CA 1
ATOM 1680 C C . LEU A 1 217 ? -2.812 -5.945 -6.722 1.00 93.31 217 LEU A C 1
ATOM 1682 O O . LEU A 1 217 ? -3.900 -6.383 -6.341 1.00 93.31 217 LEU A O 1
ATOM 1686 N N . PHE A 1 218 ? -2.698 -4.781 -7.361 1.00 96.88 218 PHE A N 1
ATOM 1687 C CA . PHE A 1 218 ? -3.796 -3.845 -7.583 1.00 96.88 218 PHE A CA 1
ATOM 1688 C C . PHE A 1 218 ? -3.896 -3.432 -9.052 1.00 96.88 218 PHE A C 1
ATOM 1690 O O . PHE A 1 218 ? -2.884 -3.284 -9.735 1.00 96.88 218 PHE A O 1
ATOM 1697 N N . SER A 1 219 ? -5.123 -3.185 -9.505 1.00 96.94 219 SER A N 1
ATOM 1698 C CA . SER A 1 219 ? -5.430 -2.547 -10.787 1.00 96.94 219 SER A CA 1
ATOM 1699 C C . SER A 1 219 ? -5.984 -1.143 -10.547 1.00 96.94 219 SER A C 1
ATOM 1701 O O . SER A 1 219 ? -6.756 -0.926 -9.608 1.00 96.94 219 SER A O 1
ATOM 1703 N N . MET A 1 220 ? -5.624 -0.209 -11.427 1.00 96.94 220 MET A N 1
ATOM 1704 C CA . MET A 1 220 ? -6.128 1.168 -11.468 1.00 96.94 220 MET A CA 1
ATOM 1705 C C . MET A 1 220 ? -6.908 1.375 -12.773 1.00 96.94 220 MET A C 1
ATOM 1707 O O . MET A 1 220 ? -6.410 1.050 -13.850 1.00 96.94 220 MET A O 1
ATOM 1711 N N . ALA A 1 221 ? -8.140 1.872 -12.686 1.00 96.44 221 ALA A N 1
ATOM 1712 C CA . ALA A 1 221 ? -8.971 2.175 -13.853 1.00 96.44 221 ALA A CA 1
ATOM 1713 C C . ALA A 1 221 ? -8.669 3.571 -14.438 1.00 96.44 221 ALA A C 1
ATOM 1715 O O . ALA A 1 221 ? -8.015 4.391 -13.798 1.00 96.44 221 ALA A O 1
ATOM 1716 N N . GLU A 1 222 ? -9.190 3.862 -15.638 1.00 94.31 222 GLU A N 1
ATOM 1717 C CA . GLU A 1 222 ? -9.045 5.174 -16.306 1.00 94.31 222 GLU A CA 1
ATOM 1718 C C . GLU A 1 222 ? -9.604 6.351 -15.481 1.00 94.31 222 GLU A C 1
ATOM 1720 O O . GLU A 1 222 ? -9.141 7.479 -15.628 1.00 94.31 222 GLU A O 1
ATOM 1725 N N . ASP A 1 223 ? -10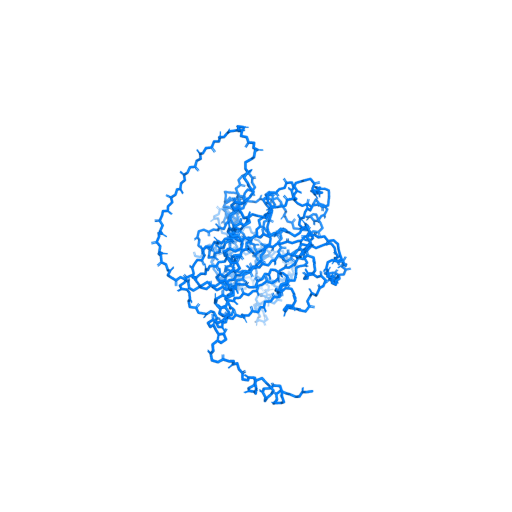.589 6.104 -14.611 1.00 94.88 223 ASP A N 1
ATOM 1726 C CA . ASP A 1 223 ? -11.159 7.103 -13.694 1.00 94.88 223 ASP A CA 1
ATOM 1727 C C . ASP A 1 223 ? -10.402 7.217 -12.355 1.00 94.88 223 ASP A C 1
ATOM 1729 O O . ASP A 1 223 ? -10.824 7.951 -11.464 1.00 94.88 223 ASP A O 1
ATOM 1733 N N . GLY A 1 224 ? -9.283 6.500 -12.209 1.00 94.94 224 GLY A N 1
ATOM 1734 C CA . GLY A 1 224 ? -8.479 6.448 -10.992 1.00 94.94 224 GLY A CA 1
ATOM 1735 C C . GLY A 1 224 ? -8.936 5.409 -9.963 1.00 94.94 224 GLY A C 1
ATOM 1736 O O . GLY A 1 224 ? -8.230 5.220 -8.974 1.00 94.94 224 GLY A O 1
ATOM 1737 N N . THR A 1 225 ? -10.058 4.711 -10.177 1.00 98.12 225 THR A N 1
ATOM 1738 C CA . THR A 1 225 ? -10.574 3.691 -9.248 1.00 98.12 225 THR A CA 1
ATOM 1739 C C . THR A 1 225 ? -9.555 2.581 -8.994 1.00 98.12 225 THR A C 1
ATOM 1741 O O . THR A 1 225 ? -9.136 1.889 -9.926 1.00 98.12 225 THR A O 1
ATOM 1744 N N . ILE A 1 226 ? -9.219 2.342 -7.724 1.00 98.38 226 ILE A N 1
ATOM 1745 C CA . ILE A 1 226 ? -8.358 1.239 -7.292 1.00 98.38 226 ILE A CA 1
ATOM 1746 C C . ILE A 1 226 ? -9.195 -0.009 -6.981 1.00 98.38 226 ILE A C 1
ATOM 1748 O O . ILE A 1 226 ? -10.266 0.047 -6.363 1.00 98.38 226 ILE A O 1
ATOM 1752 N N . SER A 1 227 ? -8.668 -1.167 -7.379 1.00 97.81 227 SER A N 1
ATOM 1753 C CA . SER A 1 227 ? -9.219 -2.494 -7.087 1.00 97.81 227 SER A CA 1
ATOM 1754 C C . SER A 1 227 ? -8.107 -3.511 -6.799 1.00 97.81 227 SER A C 1
ATOM 1756 O O . SER A 1 227 ? -6.995 -3.384 -7.309 1.00 97.81 227 SER A O 1
ATOM 1758 N N . LEU A 1 228 ? -8.400 -4.521 -5.975 1.00 97.00 228 LEU A N 1
ATOM 1759 C CA . LEU A 1 228 ? -7.550 -5.711 -5.821 1.00 97.00 228 LEU A CA 1
ATOM 1760 C C . LEU A 1 228 ? -7.644 -6.575 -7.088 1.00 97.00 228 LEU A C 1
ATOM 1762 O O . LEU A 1 228 ? -8.731 -6.700 -7.657 1.00 97.00 228 LEU A O 1
ATOM 1766 N N . ARG A 1 229 ? -6.541 -7.202 -7.516 1.00 96.62 229 ARG A N 1
ATOM 1767 C CA . ARG A 1 229 ? -6.593 -8.200 -8.601 1.00 96.62 229 ARG A CA 1
ATOM 1768 C C . ARG A 1 229 ? -7.306 -9.479 -8.150 1.00 96.62 229 ARG A C 1
ATOM 1770 O O . ARG A 1 229 ? -7.232 -9.861 -6.987 1.00 96.62 229 ARG A O 1
ATOM 1777 N N . GLU A 1 230 ? -7.943 -10.181 -9.092 1.00 92.44 230 GLU A N 1
ATOM 1778 C CA . GLU A 1 230 ? -8.757 -11.387 -8.829 1.00 92.44 230 GLU A CA 1
ATOM 1779 C C . GLU A 1 230 ? -8.005 -12.518 -8.100 1.00 92.44 230 GLU A C 1
ATOM 1781 O O . GLU A 1 230 ? -8.618 -13.337 -7.420 1.00 92.44 230 GLU A O 1
ATOM 1786 N N . ASN A 1 231 ? -6.679 -12.581 -8.249 1.00 92.38 231 ASN A N 1
ATOM 1787 C CA . ASN A 1 231 ? -5.807 -13.576 -7.626 1.00 92.38 231 ASN A CA 1
ATOM 1788 C C . ASN A 1 231 ? -5.285 -13.173 -6.234 1.00 92.38 231 ASN A C 1
ATOM 1790 O O . ASN A 1 231 ? -4.524 -13.941 -5.645 1.00 92.38 231 ASN A O 1
ATOM 1794 N N . VAL A 1 232 ? -5.648 -11.995 -5.717 1.00 95.00 232 VAL A N 1
ATOM 1795 C CA . VAL A 1 232 ? -5.207 -11.501 -4.406 1.00 95.00 232 VAL A CA 1
ATOM 1796 C C . VAL A 1 232 ? -6.308 -11.714 -3.374 1.00 95.00 232 VAL A C 1
ATOM 1798 O O . VAL A 1 232 ? -7.405 -11.169 -3.482 1.00 95.00 232 VAL A O 1
ATOM 1801 N N . VAL A 1 233 ? -6.002 -12.483 -2.330 1.00 96.44 233 VAL A N 1
ATOM 1802 C CA . VAL A 1 233 ? -6.887 -12.630 -1.172 1.00 96.44 233 VAL A CA 1
ATOM 1803 C C . VAL A 1 233 ? -6.837 -11.339 -0.361 1.00 96.44 233 VAL A C 1
ATOM 1805 O O . VAL A 1 233 ? -5.810 -11.015 0.231 1.00 96.44 233 VAL A O 1
ATOM 1808 N N . GLY A 1 234 ? -7.941 -10.595 -0.315 1.00 96.19 234 GLY A N 1
ATOM 1809 C CA . GLY A 1 234 ? -8.033 -9.388 0.499 1.00 96.19 234 GLY A CA 1
ATOM 1810 C C . GLY A 1 234 ? -9.410 -8.731 0.501 1.00 96.19 234 GLY A C 1
ATOM 1811 O O . GLY A 1 234 ? -10.291 -9.078 -0.283 1.00 96.19 234 GLY A O 1
ATOM 1812 N N . ALA A 1 235 ? -9.575 -7.770 1.403 1.00 96.44 235 ALA A N 1
ATOM 1813 C CA . ALA A 1 235 ? -10.712 -6.864 1.486 1.00 96.44 235 ALA A CA 1
ATOM 1814 C C . ALA A 1 235 ? -10.272 -5.435 1.136 1.00 96.44 235 ALA A C 1
ATOM 1816 O O . ALA A 1 235 ? -9.144 -5.036 1.437 1.00 96.44 235 ALA A O 1
ATOM 1817 N N . LEU A 1 236 ? -11.177 -4.662 0.534 1.00 97.19 236 LEU A N 1
ATOM 1818 C CA . LEU A 1 236 ? -10.977 -3.253 0.202 1.00 97.19 236 LEU A CA 1
ATOM 1819 C C . LEU A 1 236 ? -12.190 -2.453 0.690 1.00 97.19 236 LEU A C 1
ATOM 1821 O O . LEU A 1 236 ? -13.270 -2.554 0.116 1.00 97.19 236 LEU A O 1
ATOM 1825 N N . PHE A 1 237 ? -12.002 -1.683 1.757 1.00 97.44 237 PHE A N 1
ATOM 1826 C CA . PHE A 1 237 ? -13.012 -0.800 2.344 1.00 97.44 237 PHE A CA 1
ATOM 1827 C C . PHE A 1 237 ? -12.914 0.601 1.729 1.00 97.44 237 PHE A C 1
ATOM 1829 O O . PHE A 1 237 ? -11.850 0.983 1.240 1.00 97.44 237 PHE A O 1
ATOM 1836 N N . THR A 1 238 ? -13.989 1.390 1.791 1.00 96.88 238 THR A N 1
ATOM 1837 C CA . THR A 1 238 ? -13.943 2.840 1.516 1.00 96.88 238 THR A CA 1
ATOM 1838 C C . THR A 1 238 ? -14.099 3.584 2.836 1.00 96.88 238 THR A C 1
ATOM 1840 O O . THR A 1 238 ? -15.066 3.350 3.557 1.00 96.88 238 THR A O 1
ATOM 1843 N N . LEU A 1 239 ? -13.148 4.453 3.175 1.00 96.81 239 LEU A N 1
ATOM 1844 C CA . LEU A 1 239 ? -13.190 5.213 4.420 1.00 96.81 239 LEU A CA 1
ATOM 1845 C C . LEU A 1 239 ? -14.169 6.394 4.278 1.00 96.81 239 LEU A C 1
ATOM 1847 O O . LEU A 1 239 ? -14.042 7.169 3.329 1.00 96.81 239 LEU A O 1
ATOM 1851 N N . PRO A 1 240 ? -15.139 6.564 5.195 1.00 95.25 240 PRO A N 1
ATOM 1852 C CA . PRO A 1 240 ? -16.147 7.622 5.121 1.00 95.25 240 PRO A CA 1
ATOM 1853 C C . PRO A 1 240 ? -15.603 8.962 5.651 1.00 95.25 240 PRO A C 1
ATOM 1855 O O . PRO A 1 240 ? -16.080 9.483 6.657 1.00 95.25 240 PRO A O 1
ATOM 1858 N N . LEU A 1 241 ? -14.575 9.497 4.991 1.00 95.62 241 LEU A N 1
ATOM 1859 C CA . LEU A 1 241 ? -14.001 10.806 5.308 1.00 95.62 241 LEU A CA 1
ATOM 1860 C C . LEU A 1 241 ? -14.923 11.951 4.851 1.00 95.62 241 LEU A C 1
ATOM 1862 O O . LEU A 1 241 ? -15.697 11.807 3.903 1.00 95.62 241 LEU A O 1
ATOM 1866 N N . ASP A 1 242 ? -14.834 13.096 5.527 1.00 95.00 242 ASP A N 1
ATOM 1867 C CA . ASP A 1 242 ? -15.570 14.310 5.161 1.00 95.00 242 ASP A CA 1
ATOM 1868 C C . ASP A 1 242 ? -14.802 15.087 4.080 1.00 95.00 242 ASP A C 1
ATOM 1870 O O . ASP A 1 242 ? -13.752 15.665 4.355 1.00 95.00 242 ASP A O 1
ATOM 1874 N N . GLU A 1 243 ? -15.351 15.130 2.861 1.00 96.31 243 GLU A N 1
ATOM 1875 C CA . GLU A 1 243 ? -14.826 15.881 1.706 1.00 96.31 243 GLU A CA 1
ATOM 1876 C C . GLU A 1 243 ? -14.517 17.354 2.044 1.00 96.31 243 GLU A C 1
ATOM 1878 O O . GLU A 1 243 ? -13.592 17.947 1.493 1.00 96.31 243 GLU A O 1
ATOM 1883 N N . SER A 1 244 ? -15.235 17.962 2.998 1.00 97.12 244 SER A N 1
ATOM 1884 C CA . SER A 1 244 ? -14.985 19.347 3.421 1.00 97.12 244 SER A CA 1
ATOM 1885 C C . SER A 1 244 ? -13.718 19.539 4.268 1.00 97.12 244 SER A C 1
ATOM 1887 O O . SER A 1 244 ? -13.320 20.684 4.496 1.00 97.12 244 SER A O 1
ATOM 1889 N N . ARG A 1 245 ? -13.070 18.445 4.698 1.00 96.25 245 ARG A N 1
ATOM 1890 C CA . ARG A 1 245 ? -11.763 18.428 5.380 1.00 96.25 245 ARG A CA 1
ATOM 1891 C C . ARG A 1 245 ? -10.584 18.175 4.426 1.00 96.25 245 ARG A C 1
ATOM 1893 O O . ARG A 1 245 ? -9.448 18.150 4.890 1.00 96.25 245 ARG A O 1
ATOM 1900 N N . ALA A 1 246 ? -10.839 18.030 3.121 1.00 98.12 246 ALA A N 1
ATOM 1901 C CA . ALA A 1 246 ? -9.802 17.879 2.103 1.00 98.12 246 ALA A CA 1
ATOM 1902 C C . ALA A 1 246 ? -8.845 19.079 2.042 1.00 98.12 246 ALA A C 1
ATOM 1904 O O . ALA A 1 246 ? -9.263 20.238 2.110 1.00 98.12 246 ALA A O 1
ATOM 1905 N N . ASP A 1 247 ? -7.560 18.794 1.821 1.00 98.44 247 ASP A N 1
ATOM 1906 C CA . ASP A 1 247 ? -6.540 19.791 1.495 1.00 98.44 247 ASP A CA 1
ATOM 1907 C C . ASP A 1 247 ? -5.729 19.299 0.284 1.00 98.44 247 ASP A C 1
ATOM 1909 O O . ASP A 1 247 ? -4.667 18.683 0.439 1.00 98.44 247 ASP A O 1
ATOM 1913 N N . PRO A 1 248 ? -6.196 19.606 -0.942 1.00 98.00 248 PRO A N 1
ATOM 1914 C CA . PRO A 1 248 ? -5.521 19.193 -2.168 1.00 98.00 248 PRO A CA 1
ATOM 1915 C C . PRO A 1 248 ? -4.102 19.768 -2.302 1.00 98.00 248 PRO A C 1
ATOM 1917 O O . PRO A 1 248 ? -3.276 19.216 -3.027 1.00 98.00 248 PRO A O 1
ATOM 1920 N N . ALA A 1 249 ? -3.786 20.874 -1.614 1.00 98.25 249 ALA A N 1
ATOM 1921 C CA . ALA A 1 249 ? -2.443 21.446 -1.625 1.00 98.25 249 ALA A CA 1
ATOM 1922 C C . ALA A 1 249 ? -1.493 20.656 -0.710 1.00 98.25 249 ALA A C 1
ATOM 1924 O O . ALA A 1 249 ? -0.344 20.421 -1.091 1.00 98.25 249 ALA A O 1
ATOM 1925 N N . ALA A 1 250 ? -1.969 20.201 0.452 1.00 97.75 250 ALA A N 1
ATOM 1926 C CA . ALA A 1 250 ? -1.233 19.277 1.313 1.00 97.75 250 ALA A CA 1
ATOM 1927 C C . ALA A 1 250 ? -1.064 17.897 0.654 1.00 97.75 250 ALA A C 1
ATOM 1929 O O . ALA A 1 250 ? 0.047 17.365 0.648 1.00 97.75 250 ALA A O 1
ATOM 1930 N N . ALA A 1 251 ? -2.116 17.362 0.022 1.00 98.12 251 ALA A N 1
ATOM 1931 C CA . ALA A 1 251 ? -2.061 16.117 -0.743 1.00 98.12 251 ALA A CA 1
ATOM 1932 C C . ALA A 1 251 ? -1.026 16.184 -1.884 1.00 98.12 251 ALA A C 1
ATOM 1934 O O . ALA A 1 251 ? -0.179 15.295 -2.006 1.00 98.12 251 ALA A O 1
ATOM 1935 N N . GLN A 1 252 ? -1.026 17.271 -2.670 1.00 97.44 252 GLN A N 1
ATOM 1936 C CA . GLN A 1 252 ? -0.038 17.503 -3.729 1.00 97.44 252 GLN A CA 1
ATOM 1937 C C . GLN A 1 252 ? 1.393 17.585 -3.171 1.00 97.44 252 GLN A C 1
ATOM 1939 O O . GLN A 1 252 ? 2.297 16.919 -3.676 1.00 97.44 252 GLN A O 1
ATOM 1944 N N . ALA A 1 253 ? 1.603 18.361 -2.102 1.00 96.88 253 ALA A N 1
ATOM 1945 C CA . ALA A 1 253 ? 2.912 18.487 -1.463 1.00 96.88 253 ALA A CA 1
ATOM 1946 C C . ALA A 1 253 ? 3.415 17.146 -0.897 1.00 96.88 253 ALA A C 1
ATOM 1948 O O . ALA A 1 253 ? 4.604 16.838 -1.010 1.00 96.88 253 ALA A O 1
ATOM 1949 N N . PHE A 1 254 ? 2.520 16.321 -0.341 1.00 95.81 254 PHE A N 1
ATOM 1950 C CA . PHE A 1 254 ? 2.847 14.970 0.105 1.00 95.81 254 PHE A CA 1
ATOM 1951 C C . PHE A 1 254 ? 3.331 14.103 -1.062 1.00 95.81 254 PHE A C 1
ATOM 1953 O O . PHE A 1 254 ? 4.443 13.575 -0.986 1.00 95.81 254 PHE A O 1
ATOM 1960 N N . VAL A 1 255 ? 2.560 13.973 -2.151 1.00 95.00 255 VAL A N 1
ATOM 1961 C CA . VAL A 1 255 ? 2.941 13.066 -3.251 1.00 95.00 255 VAL A CA 1
ATOM 1962 C C . VAL A 1 255 ? 4.230 13.504 -3.944 1.00 95.00 255 VAL A C 1
ATOM 1964 O O . VAL A 1 255 ? 5.080 12.657 -4.225 1.00 95.00 255 VAL A O 1
ATOM 1967 N N . GLU A 1 256 ? 4.449 14.812 -4.111 1.00 93.62 256 GLU A N 1
ATOM 1968 C CA . GLU A 1 256 ? 5.716 15.365 -4.605 1.00 93.62 256 GLU A CA 1
ATOM 1969 C C . GLU A 1 256 ? 6.894 15.024 -3.679 1.00 93.62 256 GLU A C 1
ATOM 1971 O O . GLU A 1 256 ? 7.959 14.627 -4.160 1.00 93.62 256 GLU A O 1
ATOM 1976 N N . SER A 1 257 ? 6.707 15.105 -2.355 1.00 89.62 257 SER A N 1
ATOM 1977 C CA . SER A 1 257 ? 7.763 14.799 -1.378 1.00 89.62 257 SER A CA 1
ATOM 1978 C C . SER A 1 257 ? 8.235 13.339 -1.408 1.00 89.62 257 SER A C 1
ATOM 1980 O O . SER A 1 257 ? 9.381 13.065 -1.049 1.00 89.62 257 SER A O 1
ATOM 1982 N N . THR A 1 258 ? 7.398 12.403 -1.883 1.00 86.06 258 THR A N 1
ATOM 1983 C CA . THR A 1 258 ? 7.777 10.982 -1.991 1.00 86.06 258 THR A CA 1
ATOM 1984 C C . THR A 1 258 ? 8.858 10.722 -3.045 1.00 86.06 258 THR A C 1
ATOM 1986 O O . THR A 1 258 ? 9.559 9.715 -2.965 1.00 86.06 258 THR A O 1
ATOM 1989 N N . GLY A 1 259 ? 8.977 11.591 -4.059 1.00 83.56 259 GLY A N 1
ATOM 1990 C CA . GLY A 1 259 ? 9.819 11.355 -5.237 1.00 83.56 259 GLY A CA 1
ATOM 1991 C C . GLY A 1 259 ? 9.376 10.168 -6.110 1.00 83.56 259 GLY A C 1
ATOM 1992 O O . GLY A 1 259 ? 10.145 9.718 -6.960 1.00 83.56 259 GLY A O 1
ATOM 1993 N N . LEU A 1 260 ? 8.166 9.639 -5.899 1.00 82.19 260 LEU A N 1
ATOM 1994 C CA . LEU A 1 260 ? 7.600 8.513 -6.642 1.00 82.19 260 LEU A CA 1
ATOM 1995 C C . LEU A 1 260 ? 6.642 8.995 -7.740 1.00 82.19 260 LEU A C 1
ATOM 1997 O O . LEU A 1 260 ? 6.092 10.093 -7.681 1.00 82.19 260 LEU A O 1
ATOM 2001 N N . VAL A 1 261 ? 6.403 8.136 -8.735 1.00 81.25 261 VAL A N 1
ATOM 2002 C CA . VAL A 1 261 ? 5.300 8.336 -9.685 1.00 81.25 261 VAL A CA 1
ATOM 2003 C C . VAL A 1 261 ? 3.985 8.224 -8.915 1.00 81.25 261 VAL A C 1
ATOM 2005 O O . VAL A 1 261 ? 3.727 7.197 -8.281 1.00 81.25 261 VAL A O 1
ATOM 2008 N N . TRP A 1 262 ? 3.190 9.290 -8.969 1.00 90.00 262 TRP A N 1
ATOM 2009 C CA . TRP A 1 262 ? 1.900 9.417 -8.292 1.00 90.00 262 TRP A CA 1
ATOM 2010 C C . TRP A 1 262 ? 0.709 9.380 -9.254 1.00 90.00 262 TRP A C 1
ATOM 2012 O O . TRP A 1 262 ? -0.398 9.097 -8.809 1.00 90.00 262 TRP A O 1
ATOM 2022 N N . GLU A 1 263 ? 0.923 9.597 -10.554 1.00 91.25 263 GLU A N 1
ATOM 2023 C CA . GLU A 1 263 ? -0.098 9.410 -11.591 1.00 91.25 263 GLU A CA 1
ATOM 2024 C C . GLU A 1 263 ? -0.476 7.916 -11.692 1.00 91.25 263 GLU A C 1
ATOM 2026 O O . GLU A 1 263 ? 0.429 7.075 -11.783 1.00 91.25 263 GLU A O 1
ATOM 2031 N N . PRO A 1 264 ? -1.775 7.550 -11.668 1.00 92.25 264 PRO A N 1
ATOM 2032 C CA . PRO A 1 264 ? -2.216 6.175 -11.880 1.00 92.25 264 PRO A CA 1
ATOM 2033 C C . PRO A 1 264 ? -1.679 5.589 -13.187 1.00 92.25 264 PRO A C 1
ATOM 2035 O O . PRO A 1 264 ? -1.479 6.301 -14.167 1.00 92.25 264 PRO A O 1
ATOM 2038 N N . MET A 1 265 ? -1.478 4.272 -13.206 1.00 88.00 265 MET A N 1
ATOM 2039 C CA . MET A 1 265 ? -1.104 3.537 -14.413 1.00 88.00 265 MET A CA 1
ATOM 2040 C C . MET A 1 265 ? -2.140 2.453 -14.653 1.00 88.00 265 MET A C 1
ATOM 2042 O O . MET A 1 265 ? -2.282 1.545 -13.834 1.00 88.00 265 MET A O 1
ATOM 2046 N N . THR A 1 266 ? -2.869 2.553 -15.757 1.00 95.25 266 THR A N 1
ATOM 2047 C CA . THR A 1 266 ? -3.856 1.537 -16.121 1.00 95.25 266 THR A CA 1
ATOM 2048 C C . THR A 1 266 ? -3.177 0.240 -16.552 1.00 95.25 266 THR A C 1
ATOM 2050 O O . THR A 1 266 ? -2.051 0.243 -17.053 1.00 95.25 266 THR A O 1
ATOM 2053 N N . ASP A 1 267 ? -3.890 -0.882 -16.440 1.00 91.38 267 ASP A N 1
ATOM 2054 C CA . ASP A 1 267 ? -3.427 -2.184 -16.940 1.00 91.38 267 ASP A CA 1
ATOM 2055 C C . ASP A 1 267 ? -3.037 -2.147 -18.429 1.00 91.38 267 ASP A C 1
ATOM 2057 O O . ASP A 1 267 ? -2.118 -2.847 -18.851 1.00 91.38 267 ASP A O 1
ATOM 2061 N N . ALA A 1 268 ? -3.702 -1.309 -19.232 1.00 92.12 268 ALA A N 1
ATOM 2062 C CA . ALA A 1 268 ? -3.392 -1.138 -20.649 1.00 92.12 268 ALA A CA 1
ATOM 2063 C C . ALA A 1 268 ? -2.068 -0.386 -20.875 1.00 92.12 268 ALA A C 1
ATOM 2065 O O . ALA A 1 268 ? -1.288 -0.765 -21.748 1.00 92.12 268 ALA A O 1
ATOM 2066 N N . GLU A 1 269 ? -1.791 0.655 -20.086 1.00 88.44 269 GLU A N 1
ATOM 2067 C CA . GLU A 1 269 ? -0.526 1.402 -20.138 1.00 88.44 269 GLU A CA 1
ATOM 2068 C C . GLU A 1 269 ? 0.638 0.588 -19.574 1.00 88.44 269 GLU A C 1
ATOM 2070 O O . GLU A 1 269 ? 1.739 0.633 -20.126 1.00 88.44 269 GLU A O 1
ATOM 2075 N N . LEU A 1 270 ? 0.394 -0.188 -18.515 1.00 87.38 270 LEU A N 1
ATOM 2076 C CA . LEU A 1 270 ? 1.356 -1.138 -17.969 1.00 87.38 270 LEU A CA 1
ATOM 2077 C C . LEU A 1 270 ? 1.719 -2.191 -19.017 1.00 87.38 270 LEU A C 1
ATOM 2079 O O . LEU A 1 270 ? 2.892 -2.320 -19.351 1.00 87.38 270 LEU A O 1
ATOM 2083 N N . ALA A 1 271 ? 0.728 -2.864 -19.610 1.00 86.31 271 ALA A N 1
ATOM 2084 C CA . ALA A 1 271 ? 0.959 -3.855 -20.658 1.00 86.31 271 ALA A CA 1
ATOM 2085 C C . ALA A 1 271 ? 1.667 -3.252 -21.887 1.00 86.31 271 ALA A C 1
ATOM 2087 O O . ALA A 1 271 ? 2.516 -3.905 -22.490 1.00 86.31 271 ALA A O 1
ATOM 2088 N N . ALA A 1 272 ? 1.372 -1.996 -22.245 1.00 85.44 272 ALA A N 1
ATOM 2089 C CA . ALA A 1 272 ? 2.087 -1.291 -23.308 1.00 85.44 272 ALA A CA 1
ATOM 2090 C C . ALA A 1 272 ? 3.559 -1.022 -22.943 1.00 85.44 272 ALA A C 1
ATOM 2092 O O . ALA A 1 272 ? 4.432 -1.241 -23.781 1.00 85.44 272 ALA A O 1
ATOM 2093 N N . ARG A 1 273 ? 3.854 -0.612 -21.701 1.00 76.81 273 ARG A N 1
ATOM 2094 C CA . ARG A 1 273 ? 5.231 -0.428 -21.202 1.00 76.81 273 ARG A CA 1
ATOM 2095 C C . ARG A 1 273 ? 5.991 -1.744 -21.077 1.00 76.81 273 ARG A C 1
ATOM 2097 O O . ARG A 1 273 ? 7.169 -1.789 -21.404 1.00 76.81 273 ARG A O 1
ATOM 2104 N N . GLU A 1 274 ? 5.336 -2.813 -20.640 1.00 74.81 274 GLU A N 1
ATOM 2105 C CA . GLU A 1 274 ? 5.906 -4.162 -20.606 1.00 74.81 274 GLU A CA 1
ATOM 2106 C C . GLU A 1 274 ? 6.188 -4.677 -22.019 1.00 74.81 274 GLU A C 1
ATOM 2108 O O . GLU A 1 274 ? 7.240 -5.261 -22.256 1.00 74.81 274 GLU A O 1
ATOM 2113 N N . GLN A 1 275 ? 5.302 -4.407 -22.982 1.00 68.44 275 GLN A N 1
ATOM 2114 C CA . GLN A 1 275 ? 5.519 -4.747 -24.386 1.00 68.44 275 GLN A CA 1
ATOM 2115 C C . GLN A 1 275 ? 6.627 -3.896 -25.029 1.00 68.44 275 GLN A C 1
ATOM 2117 O O . GLN A 1 275 ? 7.383 -4.417 -25.846 1.00 68.44 275 GLN A O 1
ATOM 2122 N N . GLU A 1 276 ? 6.763 -2.620 -24.659 1.00 66.62 276 GLU A N 1
ATOM 2123 C CA . GLU A 1 276 ? 7.878 -1.759 -25.073 1.00 66.62 276 GLU A CA 1
ATOM 2124 C C . GLU A 1 276 ? 9.205 -2.233 -24.457 1.00 66.62 276 GLU A C 1
ATOM 2126 O O . GLU A 1 276 ? 10.201 -2.338 -25.166 1.00 66.62 276 GLU A O 1
ATOM 2131 N N . ALA A 1 277 ? 9.214 -2.615 -23.177 1.00 58.97 277 ALA A N 1
ATOM 2132 C CA . ALA A 1 277 ? 10.385 -3.160 -22.489 1.00 58.97 277 ALA A CA 1
ATOM 2133 C C . ALA A 1 277 ? 10.782 -4.560 -22.993 1.00 58.97 277 ALA A C 1
ATOM 2135 O O . ALA A 1 277 ? 11.967 -4.850 -23.121 1.00 58.97 277 ALA A O 1
ATOM 2136 N N . ALA A 1 278 ? 9.815 -5.419 -23.327 1.00 56.41 278 ALA A N 1
ATOM 2137 C CA . ALA A 1 278 ? 10.056 -6.717 -23.964 1.00 56.41 278 ALA A CA 1
ATOM 2138 C C . ALA A 1 278 ? 10.431 -6.584 -25.452 1.00 56.41 278 ALA A C 1
ATOM 2140 O O . ALA A 1 278 ? 11.084 -7.466 -26.008 1.00 56.41 278 ALA A O 1
ATOM 2141 N N . GLY A 1 279 ? 10.019 -5.485 -26.093 1.00 55.28 279 GLY A N 1
ATOM 2142 C CA . GLY A 1 279 ? 10.430 -5.073 -27.434 1.00 55.28 279 GLY A CA 1
ATOM 2143 C C . GLY A 1 279 ? 11.751 -4.299 -27.471 1.00 55.28 279 GLY A C 1
ATOM 2144 O O . GLY A 1 279 ? 12.254 -4.025 -28.559 1.00 55.28 279 GLY A O 1
ATOM 2145 N N . ALA A 1 280 ? 12.326 -3.960 -26.314 1.00 61.09 280 ALA A N 1
ATOM 2146 C CA . ALA A 1 280 ? 13.687 -3.470 -26.225 1.00 61.09 280 ALA A CA 1
ATOM 2147 C C . ALA A 1 280 ? 14.639 -4.662 -26.359 1.00 61.09 280 ALA A C 1
ATOM 2149 O O . ALA A 1 280 ? 14.627 -5.589 -25.545 1.00 61.09 280 ALA A O 1
ATOM 2150 N N . ASP A 1 281 ? 15.489 -4.620 -27.381 1.00 73.94 281 ASP A N 1
ATOM 2151 C CA . ASP A 1 281 ? 16.583 -5.568 -27.528 1.00 73.94 281 ASP A CA 1
ATOM 2152 C C . ASP A 1 281 ? 17.475 -5.499 -26.276 1.00 73.94 281 ASP A C 1
ATOM 2154 O O . ASP A 1 281 ? 18.199 -4.528 -26.049 1.00 73.94 281 ASP A O 1
ATOM 2158 N N . THR A 1 282 ? 17.423 -6.535 -25.441 1.00 83.19 282 THR A N 1
ATOM 2159 C CA . THR A 1 282 ? 18.341 -6.735 -24.313 1.00 83.19 282 THR A CA 1
ATOM 2160 C C . THR A 1 282 ? 19.220 -7.945 -24.594 1.00 83.19 282 THR A C 1
ATOM 2162 O O . THR A 1 282 ? 18.802 -8.887 -25.269 1.00 83.19 282 THR A O 1
ATOM 2165 N N . LEU A 1 283 ? 20.440 -7.964 -24.052 1.00 84.69 283 LEU A N 1
ATOM 2166 C CA . LEU A 1 283 ? 21.343 -9.108 -24.227 1.00 84.69 283 LEU A CA 1
ATOM 2167 C C . LEU A 1 283 ? 20.735 -10.420 -23.696 1.00 84.69 283 LEU A C 1
ATOM 2169 O O . LEU A 1 283 ? 21.000 -11.479 -24.256 1.00 84.69 283 LEU A O 1
ATOM 2173 N N . GLU A 1 284 ? 19.890 -10.352 -22.663 1.00 84.75 284 GLU A N 1
ATOM 2174 C CA . GLU A 1 284 ? 19.155 -11.508 -22.139 1.00 84.75 284 GLU A CA 1
ATOM 2175 C C . GLU A 1 284 ? 17.988 -11.935 -23.046 1.00 84.75 284 GLU A C 1
ATOM 2177 O O . GLU A 1 284 ? 17.794 -13.131 -23.245 1.00 84.75 284 GLU A O 1
ATOM 2182 N N . SER A 1 285 ? 17.257 -10.998 -23.662 1.00 81.00 285 SER A N 1
ATOM 2183 C CA . SER A 1 285 ? 16.228 -11.322 -24.667 1.00 81.00 285 SER A CA 1
ATOM 2184 C C . SER A 1 285 ? 16.841 -11.992 -25.906 1.00 81.00 285 SER A C 1
ATOM 2186 O O . SER A 1 285 ? 16.338 -13.004 -26.392 1.00 81.00 285 SER A O 1
ATOM 2188 N N . LEU A 1 286 ? 17.983 -11.478 -26.377 1.00 84.44 286 LEU A N 1
ATOM 2189 C CA . LEU A 1 286 ? 18.641 -11.939 -27.602 1.00 84.44 286 LEU A CA 1
ATOM 2190 C C . LEU A 1 286 ? 19.460 -13.232 -27.440 1.00 84.44 286 LEU A C 1
ATOM 2192 O O . LEU A 1 286 ? 19.568 -14.001 -28.394 1.00 84.44 286 LEU A O 1
ATOM 2196 N N . CYS A 1 287 ? 20.053 -13.475 -26.266 1.00 82.12 287 CYS A N 1
ATOM 2197 C CA . CYS A 1 287 ? 20.926 -14.636 -26.014 1.00 82.12 287 CYS A CA 1
ATOM 2198 C C . CYS A 1 287 ? 20.416 -15.588 -24.916 1.00 82.12 287 CYS A C 1
ATOM 2200 O O . CYS A 1 287 ? 21.087 -16.571 -24.587 1.00 82.12 287 CYS A O 1
ATOM 2202 N N . GLY A 1 288 ? 19.252 -15.309 -24.327 1.00 82.06 288 GLY A N 1
ATOM 2203 C CA . GLY A 1 288 ? 18.689 -16.043 -23.196 1.00 82.06 288 GLY A CA 1
ATOM 2204 C C . GLY A 1 288 ? 19.397 -15.780 -21.860 1.00 82.06 288 GLY A C 1
ATOM 2205 O O . GLY A 1 288 ? 20.421 -15.103 -21.774 1.00 82.06 288 GLY A O 1
ATOM 2206 N N . VAL A 1 289 ? 18.885 -16.408 -20.797 1.00 77.75 289 VAL A N 1
ATOM 2207 C CA . VAL A 1 289 ? 19.339 -16.242 -19.394 1.00 77.75 289 VAL A CA 1
ATOM 2208 C C . VAL A 1 289 ? 20.839 -16.499 -19.148 1.00 77.75 289 VAL A C 1
ATOM 2210 O O . VAL A 1 289 ? 21.383 -16.087 -18.128 1.00 77.75 289 VAL A O 1
ATOM 2213 N N . ASN A 1 290 ? 21.534 -17.166 -20.077 1.00 84.25 290 ASN A N 1
ATOM 2214 C CA . ASN A 1 290 ? 22.971 -17.463 -20.000 1.00 84.25 290 ASN A CA 1
ATOM 2215 C C . ASN A 1 290 ? 23.837 -16.517 -20.863 1.00 84.25 290 ASN A C 1
ATOM 2217 O O . ASN A 1 290 ? 25.004 -16.824 -21.125 1.00 84.25 290 ASN A O 1
ATOM 2221 N N . TYR A 1 291 ? 23.292 -15.373 -21.302 1.00 88.75 291 TYR A N 1
ATOM 2222 C CA . TYR A 1 291 ? 23.943 -14.431 -22.222 1.00 88.75 291 TYR A CA 1
ATOM 2223 C C . TYR A 1 291 ? 25.378 -14.062 -21.827 1.00 88.75 291 TYR A C 1
ATOM 2225 O O . TYR A 1 291 ? 26.244 -13.970 -22.692 1.00 88.75 291 TYR A O 1
ATOM 2233 N N . ARG A 1 292 ? 25.663 -13.903 -20.527 1.00 90.94 292 ARG A N 1
ATOM 2234 C CA . ARG A 1 292 ? 26.999 -13.536 -20.025 1.00 90.94 292 ARG A CA 1
ATOM 2235 C C . ARG A 1 292 ? 28.063 -14.565 -20.402 1.00 90.94 292 ARG A C 1
ATOM 2237 O O . ARG A 1 292 ? 29.096 -14.190 -20.950 1.00 90.94 292 ARG A O 1
ATOM 2244 N N . SER A 1 293 ? 27.798 -15.850 -20.159 1.00 89.06 293 SER A N 1
ATOM 2245 C CA . SER A 1 293 ? 28.706 -16.941 -20.537 1.00 89.06 293 SER A CA 1
ATOM 2246 C C . SER A 1 293 ? 28.864 -17.015 -22.051 1.00 89.06 293 SER A C 1
ATOM 2248 O O . SER A 1 293 ? 29.989 -17.030 -22.542 1.00 89.06 293 SER A O 1
ATOM 2250 N N . TYR A 1 294 ? 27.751 -16.953 -22.792 1.00 90.00 294 TYR A N 1
ATOM 2251 C CA . TYR A 1 294 ? 27.766 -16.978 -24.255 1.00 90.00 294 TYR A CA 1
ATOM 2252 C C . TYR A 1 294 ? 28.619 -15.850 -24.860 1.00 90.00 294 TYR A C 1
ATOM 2254 O O . TYR A 1 294 ? 29.439 -16.094 -25.748 1.00 90.00 294 TYR A O 1
ATOM 2262 N N . ILE A 1 295 ? 28.472 -14.625 -24.347 1.00 92.75 295 ILE A N 1
ATOM 2263 C CA . ILE A 1 295 ? 29.238 -13.455 -24.784 1.00 92.75 295 ILE A CA 1
ATOM 2264 C C . ILE A 1 295 ? 30.725 -13.626 -24.465 1.00 92.75 295 ILE A C 1
ATOM 2266 O O . ILE A 1 295 ? 31.564 -13.466 -25.353 1.00 92.75 295 ILE A O 1
ATOM 2270 N N . VAL A 1 296 ? 31.058 -13.977 -23.218 1.00 94.25 296 VAL A N 1
ATOM 2271 C CA . VAL A 1 296 ? 32.448 -14.148 -22.772 1.00 94.25 296 VAL A CA 1
ATOM 2272 C C . VAL A 1 296 ? 33.153 -15.233 -23.586 1.00 94.25 296 VAL A C 1
ATOM 2274 O O . VAL A 1 296 ? 34.235 -14.977 -24.112 1.00 94.25 296 VAL A O 1
ATOM 2277 N N . GLU A 1 297 ? 32.545 -16.407 -23.754 1.00 92.12 297 GLU A N 1
ATOM 2278 C CA . GLU A 1 297 ? 33.117 -17.513 -24.531 1.00 92.12 297 GLU A CA 1
ATOM 2279 C C . GLU A 1 297 ? 33.297 -17.129 -26.008 1.00 92.12 297 GLU A C 1
ATOM 2281 O O . GLU A 1 297 ? 34.379 -17.306 -26.572 1.00 92.12 297 GLU A O 1
ATOM 2286 N N . THR A 1 298 ? 32.279 -16.521 -26.626 1.00 93.62 298 THR A N 1
ATOM 2287 C CA . THR A 1 298 ? 32.305 -16.135 -28.047 1.00 93.62 298 THR A CA 1
ATOM 2288 C C . THR A 1 298 ? 33.360 -15.070 -28.348 1.00 93.62 298 THR A C 1
ATOM 2290 O O . THR A 1 298 ? 34.059 -15.164 -29.362 1.00 93.62 298 THR A O 1
ATOM 2293 N N . ILE A 1 299 ? 33.509 -14.061 -27.483 1.00 95.69 299 ILE A N 1
ATOM 2294 C CA . ILE A 1 299 ? 34.533 -13.020 -27.645 1.00 95.69 299 ILE A CA 1
ATOM 2295 C C . ILE A 1 299 ? 35.930 -13.598 -27.378 1.00 95.69 299 ILE A C 1
ATOM 2297 O O . ILE A 1 299 ? 36.836 -13.368 -28.180 1.00 95.69 299 ILE A O 1
ATOM 2301 N N . THR A 1 300 ? 36.102 -14.405 -26.327 1.00 94.50 300 THR A N 1
ATOM 2302 C CA . THR A 1 300 ? 37.386 -15.056 -26.001 1.00 94.50 300 THR A CA 1
ATOM 2303 C C . THR A 1 300 ? 37.863 -15.929 -27.168 1.00 94.50 300 THR A C 1
ATOM 2305 O O . THR A 1 300 ? 38.963 -15.730 -27.683 1.00 94.50 300 THR A O 1
ATOM 2308 N N . MET A 1 301 ? 36.987 -16.785 -27.706 1.00 92.25 301 MET A N 1
ATOM 2309 C CA . MET A 1 301 ? 37.260 -17.587 -28.904 1.00 92.25 301 MET A CA 1
ATOM 2310 C C . MET A 1 301 ? 37.605 -16.718 -30.127 1.00 92.25 301 MET A C 1
ATOM 2312 O O . MET A 1 301 ? 38.461 -17.089 -30.934 1.00 92.25 301 MET A O 1
ATOM 2316 N N . GLN A 1 302 ? 36.975 -15.551 -30.306 1.00 94.94 302 GLN A N 1
ATOM 2317 C CA . GLN A 1 302 ? 37.353 -14.625 -31.379 1.00 94.94 302 GLN A CA 1
ATOM 2318 C C . GLN A 1 302 ? 38.736 -14.002 -31.167 1.00 94.94 302 GLN A C 1
ATOM 2320 O O . GLN A 1 302 ? 39.473 -13.866 -32.143 1.00 94.94 302 GLN A O 1
ATOM 2325 N N . MET A 1 303 ? 39.103 -13.640 -29.936 1.00 94.69 303 MET A N 1
ATOM 2326 C CA . MET A 1 303 ? 40.429 -13.107 -29.605 1.00 94.69 303 MET A CA 1
ATOM 2327 C C . MET A 1 303 ? 41.532 -14.131 -29.900 1.00 94.69 303 MET A C 1
ATOM 2329 O O . MET A 1 303 ? 42.494 -13.797 -30.592 1.00 94.69 303 MET A O 1
ATOM 2333 N N . GLU A 1 304 ? 41.357 -15.388 -29.479 1.00 93.56 304 GLU A N 1
ATOM 2334 C CA . GLU A 1 304 ? 42.273 -16.495 -29.798 1.00 93.56 304 GLU A CA 1
ATOM 2335 C C . GLU A 1 304 ? 42.434 -16.683 -31.313 1.00 93.56 304 GLU A C 1
ATOM 2337 O O . GLU A 1 304 ? 43.548 -16.718 -31.838 1.00 93.56 304 GLU A O 1
ATOM 2342 N N . ASN A 1 305 ? 41.315 -16.741 -32.043 1.00 92.38 305 ASN A N 1
ATOM 2343 C CA . ASN A 1 305 ? 41.313 -16.901 -33.497 1.00 92.38 305 ASN A CA 1
ATOM 2344 C C . ASN A 1 305 ? 41.939 -15.713 -34.243 1.00 92.38 305 ASN A C 1
ATOM 2346 O O . ASN A 1 305 ? 42.434 -15.897 -35.357 1.00 92.38 305 ASN A O 1
ATOM 2350 N N . ARG A 1 306 ? 41.895 -14.501 -33.674 1.00 94.31 306 ARG A N 1
ATOM 2351 C CA . ARG A 1 306 ? 42.578 -13.314 -34.210 1.00 94.31 306 ARG A CA 1
ATOM 2352 C C . ARG A 1 306 ? 44.082 -13.402 -33.935 1.00 94.31 306 ARG A C 1
ATOM 2354 O O . ARG A 1 306 ? 44.839 -13.365 -34.897 1.00 94.31 306 ARG A O 1
ATOM 2361 N N . MET A 1 307 ? 44.502 -13.664 -32.694 1.00 92.69 307 MET A N 1
ATOM 2362 C CA . MET A 1 307 ? 45.917 -13.853 -32.315 1.00 92.69 307 MET A CA 1
ATOM 2363 C C . MET A 1 307 ? 46.617 -14.982 -33.086 1.00 92.69 307 MET A C 1
ATOM 2365 O O . MET A 1 307 ? 47.792 -14.873 -33.427 1.00 92.69 307 MET A O 1
ATOM 2369 N N . ALA A 1 308 ? 45.903 -16.066 -33.403 1.00 92.56 308 ALA A N 1
ATOM 2370 C CA . ALA A 1 308 ? 46.440 -17.166 -34.205 1.00 92.56 308 ALA A CA 1
ATOM 2371 C C . ALA A 1 308 ? 46.660 -16.803 -35.690 1.00 92.56 308 ALA A C 1
ATOM 2373 O O . ALA A 1 308 ? 47.438 -17.471 -36.374 1.00 92.56 308 ALA A O 1
ATOM 2374 N N . LYS A 1 309 ? 45.966 -15.777 -36.203 1.00 93.50 309 LYS A N 1
ATOM 2375 C CA . LYS A 1 309 ? 46.072 -15.292 -37.592 1.00 93.50 309 LYS A CA 1
ATOM 2376 C C . LYS A 1 309 ? 47.009 -14.095 -37.721 1.00 93.50 309 LYS A C 1
ATOM 2378 O O . LYS A 1 309 ? 47.725 -14.004 -38.714 1.00 93.50 309 LYS A O 1
ATOM 2383 N N . ASP A 1 310 ? 46.988 -13.211 -36.732 1.00 92.06 310 ASP A N 1
ATOM 2384 C CA . ASP A 1 310 ? 47.812 -12.014 -36.630 1.00 92.06 310 ASP A CA 1
ATOM 2385 C C . ASP A 1 310 ? 48.441 -11.935 -35.225 1.00 92.06 310 ASP A C 1
ATOM 2387 O O . ASP A 1 310 ? 47.807 -11.450 -34.285 1.00 92.06 310 ASP A O 1
ATOM 2391 N N . PRO A 1 311 ? 49.683 -12.430 -35.062 1.00 88.62 311 PRO A N 1
ATOM 2392 C CA . PRO A 1 311 ? 50.387 -12.396 -33.783 1.00 88.62 311 PRO A CA 1
ATOM 2393 C C . PRO A 1 311 ? 50.838 -10.999 -33.330 1.00 88.62 311 PRO A C 1
ATOM 2395 O O . PRO A 1 311 ? 51.366 -10.891 -32.222 1.00 88.62 311 PRO A O 1
ATOM 2398 N N . GLU A 1 312 ? 50.698 -9.948 -34.152 1.00 89.88 312 GLU A N 1
ATOM 2399 C CA . GLU A 1 312 ? 51.055 -8.580 -33.743 1.00 89.88 312 GLU A CA 1
ATOM 2400 C C . GLU A 1 312 ? 49.989 -7.958 -32.824 1.00 89.88 312 GLU A C 1
ATOM 2402 O O . GLU A 1 312 ? 50.319 -7.102 -32.002 1.00 89.88 312 GLU A O 1
ATOM 2407 N N . ILE A 1 313 ? 48.734 -8.420 -32.902 1.00 91.75 313 ILE A N 1
ATOM 2408 C CA . ILE A 1 313 ? 47.641 -7.995 -32.017 1.00 91.75 313 ILE A CA 1
ATOM 2409 C C . ILE A 1 313 ? 47.546 -8.968 -30.842 1.00 91.75 313 ILE A C 1
ATOM 2411 O O . ILE A 1 313 ? 47.181 -10.129 -31.014 1.00 91.75 313 ILE A O 1
ATOM 2415 N N . VAL A 1 314 ? 47.830 -8.497 -29.626 1.00 94.88 314 VAL A N 1
ATOM 2416 C CA . VAL A 1 314 ? 47.835 -9.337 -28.417 1.00 94.88 314 VAL A CA 1
ATOM 2417 C C . VAL A 1 314 ? 46.720 -8.911 -27.465 1.00 94.88 314 VAL A C 1
ATOM 2419 O O . VAL A 1 314 ? 46.766 -7.824 -26.885 1.00 94.88 314 VAL A O 1
ATOM 2422 N N . TYR A 1 315 ? 45.717 -9.772 -27.285 1.00 96.88 315 TYR A N 1
ATOM 2423 C CA . TYR A 1 315 ? 44.619 -9.541 -26.344 1.00 96.88 315 TYR A CA 1
ATOM 2424 C C . TYR A 1 315 ? 45.029 -9.930 -24.917 1.00 96.88 315 TYR A C 1
ATOM 2426 O O . TYR A 1 315 ? 45.575 -11.013 -24.688 1.00 96.88 315 TYR A O 1
ATOM 2434 N N . PHE A 1 316 ? 44.765 -9.051 -23.948 1.00 97.06 316 PHE A N 1
ATOM 2435 C CA . PHE A 1 316 ? 45.168 -9.243 -22.552 1.00 97.06 316 PHE A CA 1
ATOM 2436 C C . PHE A 1 316 ? 44.533 -10.477 -21.885 1.00 97.06 316 PHE A C 1
ATOM 2438 O O . PHE A 1 316 ? 45.308 -11.241 -21.308 1.00 97.06 316 PHE A O 1
ATOM 2445 N N . PRO A 1 317 ? 43.213 -10.757 -22.024 1.00 95.75 317 PRO A N 1
ATOM 2446 C CA . PRO A 1 317 ? 42.592 -11.938 -21.411 1.00 95.75 317 PRO A CA 1
ATOM 2447 C C . PRO A 1 317 ? 43.282 -13.248 -21.819 1.00 95.75 317 PRO A C 1
ATOM 2449 O O . PRO A 1 317 ? 43.600 -14.083 -20.975 1.00 95.75 317 PRO A O 1
ATOM 2452 N N . ILE A 1 318 ? 43.604 -13.381 -23.112 1.00 96.19 318 ILE A N 1
ATOM 2453 C CA . ILE A 1 318 ? 44.241 -14.576 -23.687 1.00 96.19 318 ILE A CA 1
ATOM 2454 C C . ILE A 1 318 ? 45.712 -14.685 -23.272 1.00 96.19 318 ILE A C 1
ATOM 2456 O O . ILE A 1 318 ? 46.191 -15.766 -22.942 1.00 96.19 318 ILE A O 1
ATOM 2460 N N . ARG A 1 319 ? 46.453 -13.567 -23.282 1.00 95.75 319 ARG A N 1
ATOM 2461 C CA . ARG A 1 319 ? 47.872 -13.545 -22.886 1.00 95.75 319 ARG A CA 1
ATOM 2462 C C . ARG A 1 319 ? 48.068 -13.898 -21.411 1.00 95.75 319 ARG A C 1
ATOM 2464 O O . ARG A 1 319 ? 49.084 -14.494 -21.062 1.00 95.75 319 ARG A O 1
ATOM 2471 N N . GLU A 1 320 ? 47.161 -13.440 -20.556 1.00 95.88 320 GLU A N 1
ATOM 2472 C CA . GLU A 1 320 ? 47.305 -13.499 -19.099 1.00 95.88 320 GLU A CA 1
ATOM 2473 C C . GLU A 1 320 ? 46.565 -14.680 -18.460 1.00 95.88 320 GLU A C 1
ATOM 2475 O O . GLU A 1 320 ? 46.695 -14.858 -17.249 1.00 95.88 320 GLU A O 1
ATOM 2480 N N . ASP A 1 321 ? 45.857 -15.487 -19.262 1.00 94.12 321 ASP A N 1
ATOM 2481 C CA . ASP A 1 321 ? 45.007 -16.606 -18.825 1.00 94.12 321 ASP A CA 1
ATOM 2482 C C . ASP A 1 321 ? 43.980 -16.148 -17.772 1.00 94.12 321 ASP A C 1
ATOM 2484 O O . ASP A 1 321 ? 43.904 -16.650 -16.648 1.00 94.12 321 ASP A O 1
ATOM 2488 N N . ARG A 1 322 ? 43.237 -15.088 -18.123 1.00 94.12 322 ARG A N 1
ATOM 2489 C CA . ARG A 1 322 ? 42.271 -14.405 -17.252 1.00 94.12 322 ARG A CA 1
ATOM 2490 C C . ARG A 1 322 ? 40.921 -14.219 -17.935 1.00 94.12 322 ARG A C 1
ATOM 2492 O O . ARG A 1 322 ? 40.875 -14.020 -19.149 1.00 94.12 322 ARG A O 1
ATOM 2499 N N . PRO A 1 323 ? 39.812 -14.240 -17.174 1.00 92.12 323 PRO A N 1
ATOM 2500 C CA . PRO A 1 323 ? 38.490 -14.055 -17.748 1.00 92.12 323 PRO A CA 1
ATOM 2501 C C . PRO A 1 323 ? 38.346 -12.643 -18.328 1.00 92.12 323 PRO A C 1
ATOM 2503 O O . PRO A 1 323 ? 38.841 -11.668 -17.765 1.00 92.12 323 PRO A O 1
ATOM 2506 N N . LEU A 1 324 ? 37.601 -12.516 -19.430 1.00 93.69 324 LEU A N 1
ATOM 2507 C CA . LEU A 1 324 ? 37.296 -11.224 -20.063 1.00 93.69 324 LEU A CA 1
ATOM 2508 C C . LEU A 1 324 ? 36.705 -10.202 -19.071 1.00 93.69 324 LEU A C 1
ATOM 2510 O O . LEU A 1 324 ? 36.970 -9.006 -19.186 1.00 93.69 324 LEU A O 1
ATOM 2514 N N . THR A 1 325 ? 35.962 -10.684 -18.071 1.00 92.44 325 THR A N 1
ATOM 2515 C CA . THR A 1 325 ? 35.326 -9.879 -17.020 1.00 92.44 325 THR A CA 1
ATOM 2516 C C . THR A 1 325 ? 36.302 -9.123 -16.116 1.00 92.44 325 THR A C 1
ATOM 2518 O O . THR A 1 325 ? 35.891 -8.151 -15.491 1.00 92.44 325 THR A O 1
ATOM 2521 N N . ASP A 1 326 ? 37.583 -9.507 -16.071 1.00 94.75 326 ASP A N 1
ATOM 2522 C CA . ASP A 1 326 ? 38.629 -8.745 -15.366 1.00 94.75 326 ASP A CA 1
ATOM 2523 C C . ASP A 1 326 ? 39.006 -7.444 -16.109 1.00 94.75 326 ASP A C 1
ATOM 2525 O O . ASP A 1 326 ? 39.630 -6.556 -15.525 1.00 94.75 326 ASP A O 1
ATOM 2529 N N . TYR A 1 327 ? 38.635 -7.325 -17.391 1.00 93.81 327 TYR A N 1
ATOM 2530 C CA . TYR A 1 327 ? 38.995 -6.214 -18.282 1.00 93.81 327 TYR A CA 1
ATOM 2531 C C . TYR A 1 327 ? 37.776 -5.404 -18.748 1.00 93.81 327 TYR A C 1
ATOM 2533 O O . TYR A 1 327 ? 37.888 -4.196 -18.954 1.00 93.81 327 TYR A O 1
ATOM 2541 N N . ALA A 1 328 ? 36.613 -6.045 -18.907 1.00 92.94 328 ALA A N 1
ATOM 2542 C CA . ALA A 1 328 ? 35.355 -5.393 -19.267 1.00 92.94 328 ALA A CA 1
ATOM 2543 C C . ALA A 1 328 ? 34.157 -6.093 -18.608 1.00 92.94 328 ALA A C 1
ATOM 2545 O O . ALA A 1 328 ? 34.016 -7.310 -18.714 1.00 92.94 328 ALA A O 1
ATOM 2546 N N . ALA A 1 329 ? 33.276 -5.328 -17.960 1.00 90.62 329 ALA A N 1
ATOM 2547 C CA . ALA A 1 329 ? 32.044 -5.863 -17.386 1.00 90.62 329 ALA A CA 1
ATOM 2548 C C . ALA A 1 329 ? 31.113 -6.401 -18.488 1.00 90.62 329 ALA A C 1
ATOM 2550 O O . ALA A 1 329 ? 30.972 -5.770 -19.535 1.00 90.62 329 ALA A O 1
ATOM 2551 N N . ILE A 1 330 ? 30.504 -7.568 -18.240 1.00 90.62 330 ILE A N 1
ATOM 2552 C CA . ILE A 1 330 ? 29.495 -8.199 -19.103 1.00 90.62 330 ILE A CA 1
ATOM 2553 C C . ILE A 1 330 ? 28.248 -8.449 -18.244 1.00 90.62 330 ILE A C 1
ATOM 2555 O O . ILE A 1 330 ? 28.181 -9.381 -17.434 1.00 90.62 330 ILE A O 1
ATOM 2559 N N . ASP A 1 331 ? 27.284 -7.548 -18.383 1.00 88.31 331 ASP A N 1
ATOM 2560 C CA . ASP A 1 331 ? 26.102 -7.395 -17.541 1.00 88.31 331 ASP A CA 1
ATOM 2561 C C . ASP A 1 331 ? 24.943 -6.707 -18.288 1.00 88.31 331 ASP A C 1
ATOM 2563 O O . ASP A 1 331 ? 25.009 -6.478 -19.493 1.00 88.31 331 ASP A O 1
ATOM 2567 N N . GLU A 1 332 ? 23.842 -6.432 -17.591 1.00 82.56 332 GLU A N 1
ATOM 2568 C CA . GLU A 1 332 ? 22.656 -5.747 -18.120 1.00 82.56 332 GLU A CA 1
ATOM 2569 C C . GLU A 1 332 ? 22.919 -4.311 -18.620 1.00 82.56 332 GLU A C 1
ATOM 2571 O O . GLU A 1 332 ? 22.114 -3.773 -19.374 1.00 82.56 332 GLU A O 1
ATOM 2576 N N . THR A 1 333 ? 24.051 -3.697 -18.254 1.00 83.62 333 THR A N 1
ATOM 2577 C CA . THR A 1 333 ? 24.461 -2.350 -18.695 1.00 83.62 333 THR A CA 1
ATOM 2578 C C . THR A 1 333 ? 25.417 -2.369 -19.893 1.00 83.62 333 THR A C 1
ATOM 2580 O O . THR A 1 333 ? 25.820 -1.316 -20.392 1.00 83.62 333 THR A O 1
ATOM 2583 N N . THR A 1 334 ? 25.795 -3.557 -20.375 1.00 87.62 334 THR A N 1
ATOM 2584 C CA . THR A 1 334 ? 26.769 -3.722 -21.460 1.00 87.62 334 THR A CA 1
ATOM 2585 C C . THR A 1 334 ? 26.227 -3.183 -22.780 1.00 87.62 334 THR A C 1
ATOM 2587 O O . THR A 1 334 ? 25.320 -3.751 -23.385 1.00 87.62 334 THR A O 1
ATOM 2590 N N . ALA A 1 335 ? 26.824 -2.085 -23.246 1.00 86.81 335 ALA A N 1
ATOM 2591 C CA . ALA A 1 335 ? 26.457 -1.445 -24.500 1.00 86.81 335 ALA A CA 1
ATOM 2592 C C . ALA A 1 335 ? 26.727 -2.362 -25.705 1.00 86.81 335 ALA A C 1
ATOM 2594 O O . ALA A 1 335 ? 27.822 -2.906 -25.868 1.00 86.81 335 ALA A O 1
ATOM 2595 N N . PHE A 1 336 ? 25.733 -2.477 -26.581 1.00 91.31 336 PHE A N 1
ATOM 2596 C CA . PHE A 1 336 ? 25.824 -3.221 -27.831 1.00 91.31 336 PHE A CA 1
ATOM 2597 C C . PHE A 1 336 ? 25.021 -2.523 -28.935 1.00 91.31 336 PHE A C 1
ATOM 2599 O O . PHE A 1 336 ? 24.279 -1.572 -28.690 1.00 91.31 336 PHE A O 1
ATOM 2606 N N . THR A 1 337 ? 25.182 -3.000 -30.163 1.00 89.62 337 THR A N 1
ATOM 2607 C CA . THR A 1 337 ? 24.359 -2.628 -31.323 1.00 89.62 337 THR A CA 1
ATOM 2608 C C . THR A 1 337 ? 23.971 -3.887 -32.095 1.00 89.62 337 THR A C 1
ATOM 2610 O O . THR A 1 337 ? 24.607 -4.926 -31.919 1.00 89.62 337 THR A O 1
ATOM 2613 N N . LEU A 1 338 ? 22.945 -3.811 -32.942 1.00 86.75 338 LEU A N 1
ATOM 2614 C CA . LEU A 1 338 ? 22.629 -4.861 -33.913 1.00 86.75 338 LEU A CA 1
ATOM 2615 C C . LEU A 1 338 ? 23.113 -4.446 -35.303 1.00 86.75 338 LEU A C 1
ATOM 2617 O O . LEU A 1 338 ? 22.990 -3.278 -35.678 1.00 86.75 338 LEU A O 1
ATOM 2621 N N . ASP A 1 339 ? 23.662 -5.394 -36.059 1.00 86.12 339 ASP A N 1
ATOM 2622 C CA . ASP A 1 339 ? 23.992 -5.186 -37.472 1.00 86.12 339 ASP A CA 1
ATOM 2623 C C . ASP A 1 339 ? 22.856 -5.590 -38.428 1.00 86.12 339 ASP A C 1
ATOM 2625 O O . ASP A 1 339 ? 21.769 -5.980 -38.004 1.00 86.12 339 ASP A O 1
ATOM 2629 N N . GLU A 1 340 ? 23.101 -5.471 -39.737 1.00 80.06 340 GLU A N 1
ATOM 2630 C CA . GLU A 1 340 ? 22.109 -5.731 -40.792 1.00 80.06 340 GLU A CA 1
ATOM 2631 C C . GLU A 1 340 ? 21.560 -7.174 -40.798 1.00 80.06 340 GLU A C 1
ATOM 2633 O O . GLU A 1 340 ? 20.449 -7.384 -41.284 1.00 80.06 340 GLU A O 1
ATOM 2638 N N . ASP A 1 341 ? 22.284 -8.150 -40.227 1.00 79.50 341 ASP A N 1
ATOM 2639 C CA . ASP A 1 341 ? 21.813 -9.538 -40.075 1.00 79.50 341 ASP A CA 1
ATOM 2640 C C . ASP A 1 341 ? 21.204 -9.802 -38.675 1.00 79.50 341 ASP A C 1
ATOM 2642 O O . ASP A 1 341 ? 20.943 -10.953 -38.322 1.00 79.50 341 ASP A O 1
ATOM 2646 N N . GLY A 1 342 ? 21.032 -8.773 -37.836 1.00 75.50 342 GLY A N 1
ATOM 2647 C CA . GLY A 1 342 ? 20.554 -8.904 -36.453 1.00 75.50 342 GLY A CA 1
ATOM 2648 C C . GLY A 1 342 ? 21.571 -9.522 -35.485 1.00 75.50 342 GLY A C 1
ATOM 2649 O O . GLY A 1 342 ? 21.199 -9.938 -34.387 1.00 75.50 342 GLY A O 1
ATOM 2650 N N . SER A 1 343 ? 22.851 -9.610 -35.866 1.00 86.88 343 SER A N 1
ATOM 2651 C CA . SER A 1 343 ? 23.905 -10.101 -34.969 1.00 86.88 343 SER A CA 1
ATOM 2652 C C . SER A 1 343 ? 24.293 -9.028 -33.953 1.00 86.88 343 SER A C 1
ATOM 2654 O O . SER A 1 343 ? 24.338 -7.841 -34.278 1.00 86.88 343 SER A O 1
ATOM 2656 N N . ILE A 1 344 ? 24.613 -9.448 -32.728 1.00 91.25 344 ILE A N 1
ATOM 2657 C CA . ILE A 1 344 ? 25.022 -8.545 -31.649 1.00 91.25 344 ILE A CA 1
ATOM 2658 C C . ILE A 1 344 ? 26.450 -8.077 -31.906 1.00 91.25 344 ILE A C 1
ATOM 2660 O O . ILE A 1 344 ? 27.354 -8.876 -32.147 1.00 91.25 344 ILE A O 1
ATOM 2664 N N . VAL A 1 345 ? 26.674 -6.775 -31.804 1.00 93.25 345 VAL A N 1
ATOM 2665 C CA . VAL A 1 345 ? 27.974 -6.139 -31.991 1.00 93.25 345 VAL A CA 1
ATOM 2666 C C . VAL A 1 345 ? 28.356 -5.412 -30.706 1.00 93.25 345 VAL A C 1
ATOM 2668 O O . VAL A 1 345 ? 27.744 -4.407 -30.339 1.00 93.25 345 VAL A O 1
ATOM 2671 N N . ILE A 1 346 ? 29.383 -5.929 -30.030 1.00 94.00 346 ILE A N 1
ATOM 2672 C CA . ILE A 1 346 ? 29.977 -5.346 -28.820 1.00 94.00 346 ILE A CA 1
ATOM 2673 C C . ILE A 1 346 ? 31.304 -4.694 -29.208 1.00 94.00 346 ILE A C 1
ATOM 2675 O O . ILE A 1 346 ? 32.149 -5.325 -29.847 1.00 94.00 346 ILE A O 1
ATOM 2679 N N . THR A 1 347 ? 31.499 -3.438 -28.809 1.00 95.19 347 THR A N 1
ATOM 2680 C CA . THR A 1 347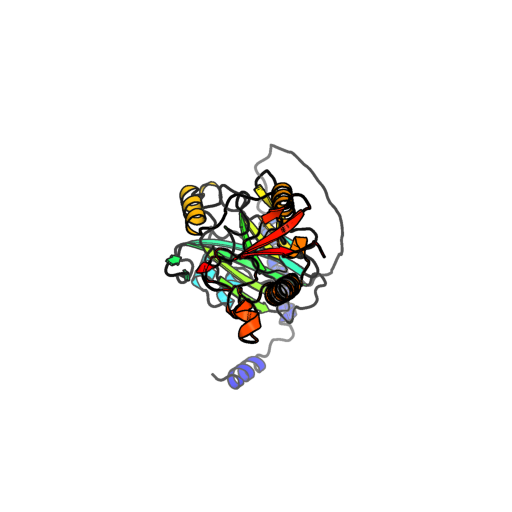 ? 32.729 -2.678 -29.067 1.00 95.19 347 THR A CA 1
ATOM 2681 C C . THR A 1 347 ? 33.362 -2.274 -27.746 1.00 95.19 347 THR A C 1
ATOM 2683 O O . THR A 1 347 ? 32.760 -1.543 -26.962 1.00 95.19 347 THR A O 1
ATOM 2686 N N . PHE A 1 348 ? 34.594 -2.722 -27.510 1.00 95.19 348 PHE A N 1
ATOM 2687 C CA . PHE A 1 348 ? 35.392 -2.270 -26.375 1.00 95.19 348 PHE A CA 1
ATOM 2688 C C . PHE A 1 348 ? 36.242 -1.050 -26.757 1.00 95.19 348 PHE A C 1
ATOM 2690 O O . PHE A 1 348 ? 36.838 -1.052 -27.841 1.00 95.19 348 PHE A O 1
ATOM 2697 N N . PRO A 1 349 ? 36.362 -0.039 -25.876 1.00 94.81 349 PRO A N 1
ATOM 2698 C CA . PRO A 1 349 ? 37.259 1.091 -26.087 1.00 94.81 349 PRO A CA 1
ATOM 2699 C C . PRO A 1 349 ? 38.721 0.680 -26.320 1.00 94.81 349 PRO A C 1
ATOM 2701 O O . PRO A 1 349 ? 39.186 -0.388 -25.905 1.00 94.81 349 PRO A O 1
ATOM 2704 N N . ALA A 1 350 ? 39.477 1.566 -26.969 1.00 95.12 350 ALA A N 1
ATOM 2705 C CA . ALA A 1 350 ? 40.913 1.387 -27.157 1.00 95.12 350 ALA A CA 1
ATOM 2706 C C . ALA A 1 350 ? 41.632 1.261 -25.800 1.00 95.12 350 ALA A C 1
ATOM 2708 O O . ALA A 1 350 ? 41.435 2.084 -24.906 1.00 95.12 350 ALA A O 1
ATOM 2709 N N . GLY A 1 351 ? 42.482 0.243 -25.648 1.00 93.69 351 GLY A N 1
ATOM 2710 C CA . GLY A 1 351 ? 43.201 -0.024 -24.398 1.00 93.69 351 GLY A CA 1
ATOM 2711 C C . GLY A 1 351 ? 42.474 -0.937 -23.401 1.00 93.69 351 GLY A C 1
ATOM 2712 O O . GLY A 1 351 ? 43.096 -1.343 -22.425 1.00 93.69 351 GLY A O 1
ATOM 2713 N N . THR A 1 352 ? 41.198 -1.288 -23.616 1.00 95.12 352 THR A N 1
ATOM 2714 C CA . THR A 1 352 ? 40.440 -2.140 -22.676 1.00 95.12 352 THR A CA 1
ATOM 2715 C C . THR A 1 352 ? 40.892 -3.602 -22.721 1.00 95.12 352 THR A C 1
ATOM 2717 O O . THR A 1 352 ? 41.206 -4.185 -21.689 1.00 95.12 352 THR A O 1
ATOM 2720 N N . VAL A 1 353 ? 40.947 -4.204 -23.916 1.00 95.56 353 VAL A N 1
ATOM 2721 C CA . VAL A 1 353 ? 41.220 -5.650 -24.098 1.00 95.56 353 VAL A CA 1
ATOM 2722 C C . VAL A 1 353 ? 42.511 -5.957 -24.869 1.00 95.56 353 VAL A C 1
ATOM 2724 O O . VAL A 1 353 ? 42.914 -7.113 -24.965 1.00 95.56 353 VAL A O 1
ATOM 2727 N N . THR A 1 354 ? 43.158 -4.938 -25.431 1.00 95.62 354 THR A N 1
ATOM 2728 C CA . THR A 1 354 ? 44.447 -4.991 -26.143 1.00 95.62 354 THR A CA 1
ATOM 2729 C C . THR A 1 354 ? 45.107 -3.609 -26.068 1.00 95.62 354 THR A C 1
ATOM 2731 O O . THR A 1 354 ? 44.493 -2.671 -25.556 1.00 95.62 354 THR A O 1
ATOM 2734 N N . ASP A 1 355 ? 46.342 -3.457 -26.554 1.00 95.38 355 ASP A N 1
ATOM 2735 C CA . ASP A 1 355 ? 47.045 -2.170 -26.529 1.00 95.38 355 ASP A CA 1
ATOM 2736 C C . ASP A 1 355 ? 46.275 -1.084 -27.305 1.00 95.38 355 ASP A C 1
ATOM 2738 O O . ASP A 1 355 ? 45.727 -1.327 -28.383 1.00 95.38 355 ASP A O 1
ATOM 2742 N N . ALA A 1 356 ? 46.239 0.132 -26.755 1.00 94.38 356 ALA A N 1
ATOM 2743 C CA . ALA A 1 356 ? 45.500 1.257 -27.321 1.00 94.38 356 ALA A CA 1
ATOM 2744 C C . ALA A 1 356 ? 45.956 1.645 -28.742 1.00 94.38 356 ALA A C 1
ATOM 2746 O O . ALA A 1 356 ? 45.175 2.250 -29.477 1.00 94.38 356 ALA A O 1
ATOM 2747 N N . VAL A 1 357 ? 47.171 1.265 -29.164 1.00 94.62 357 VAL A N 1
ATOM 2748 C CA . VAL A 1 357 ? 47.649 1.446 -30.546 1.00 94.62 357 VAL A CA 1
ATOM 2749 C C . VAL A 1 357 ? 46.786 0.714 -31.584 1.00 94.62 357 VAL A C 1
ATOM 2751 O O . VAL A 1 357 ? 46.711 1.156 -32.729 1.00 94.62 357 VAL A O 1
ATOM 2754 N N . HIS A 1 358 ? 46.094 -0.363 -31.194 1.00 92.19 358 HIS A N 1
ATOM 2755 C CA . HIS A 1 358 ? 45.197 -1.122 -32.073 1.00 92.19 358 HIS A CA 1
ATOM 2756 C C . HIS A 1 358 ? 43.772 -0.542 -32.144 1.00 92.19 358 HIS A C 1
ATOM 2758 O O . HIS A 1 358 ? 42.942 -1.069 -32.883 1.00 92.19 358 HIS A O 1
ATOM 2764 N N . GLY A 1 359 ? 43.484 0.542 -31.414 1.00 93.50 359 GLY A N 1
ATOM 2765 C CA . GLY A 1 359 ? 42.177 1.200 -31.413 1.00 93.50 359 GLY A CA 1
ATOM 2766 C C . GLY A 1 359 ? 41.063 0.384 -30.746 1.00 93.50 359 GLY A C 1
ATOM 2767 O O . GLY A 1 359 ? 41.310 -0.599 -30.042 1.00 93.50 359 GLY A O 1
ATOM 2768 N N . GLU A 1 360 ? 39.822 0.823 -30.952 1.00 94.75 360 GLU A N 1
ATOM 2769 C CA . GLU A 1 360 ? 38.618 0.152 -30.447 1.00 94.75 360 GLU A CA 1
ATOM 2770 C C . GLU A 1 360 ? 38.480 -1.260 -31.032 1.00 94.75 360 GLU A C 1
ATOM 2772 O O . GLU A 1 360 ? 38.837 -1.514 -32.183 1.00 94.75 360 GLU A O 1
ATOM 2777 N N . GLN A 1 361 ? 37.973 -2.197 -30.230 1.00 96.00 361 GLN A N 1
ATOM 2778 C CA . GLN A 1 361 ? 37.896 -3.609 -30.594 1.00 96.00 361 GLN A CA 1
ATOM 2779 C C . GLN A 1 361 ? 36.447 -4.072 -30.676 1.00 96.00 361 GLN A C 1
ATOM 2781 O O . GLN A 1 361 ? 35.788 -4.278 -29.657 1.00 96.00 361 GLN A O 1
ATOM 2786 N N . THR A 1 362 ? 35.974 -4.279 -31.903 1.00 94.94 362 THR A N 1
ATOM 2787 C CA . THR A 1 362 ? 34.617 -4.757 -32.183 1.00 94.94 362 THR A CA 1
ATOM 2788 C C . THR A 1 362 ? 34.574 -6.280 -32.323 1.00 94.94 362 THR A C 1
ATOM 2790 O O . THR A 1 362 ? 35.413 -6.899 -32.994 1.00 94.94 362 THR A O 1
ATOM 2793 N N . PHE A 1 363 ? 33.565 -6.890 -31.708 1.00 95.38 363 PHE A N 1
ATOM 2794 C CA . PHE A 1 363 ? 33.271 -8.317 -31.739 1.00 95.38 363 PHE A CA 1
ATOM 2795 C C . PHE A 1 363 ? 31.821 -8.531 -32.164 1.00 95.38 363 PHE A C 1
ATOM 2797 O O . PHE A 1 363 ? 30.905 -7.930 -31.608 1.00 95.38 363 PHE A O 1
ATOM 2804 N N . ARG A 1 364 ? 31.632 -9.395 -33.164 1.00 94.44 364 ARG A N 1
ATOM 2805 C CA . ARG A 1 364 ? 30.324 -9.756 -33.714 1.00 94.44 364 ARG A CA 1
ATOM 2806 C C . ARG A 1 364 ? 29.926 -11.118 -33.172 1.00 94.44 364 ARG A C 1
ATOM 2808 O O . ARG A 1 364 ? 30.648 -12.085 -33.409 1.00 94.44 364 ARG A O 1
ATOM 2815 N N . LEU A 1 365 ? 28.810 -11.205 -32.472 1.00 89.94 365 LEU A N 1
ATOM 2816 C CA . LEU A 1 365 ? 28.262 -12.442 -31.943 1.00 89.94 365 LEU A CA 1
ATOM 2817 C C . LEU A 1 365 ? 27.045 -12.833 -32.790 1.00 89.94 365 LEU A C 1
ATOM 2819 O O . LEU A 1 365 ? 26.133 -12.015 -32.927 1.00 89.94 365 LEU A O 1
ATOM 2823 N N . PRO A 1 366 ? 27.011 -14.045 -33.371 1.00 79.06 366 PRO A N 1
ATOM 2824 C CA . PRO A 1 366 ? 25.795 -14.530 -34.008 1.00 79.06 366 PRO A CA 1
ATOM 2825 C C . PRO A 1 366 ? 24.682 -14.668 -32.957 1.00 79.06 366 PRO A C 1
ATOM 2827 O O . PRO A 1 366 ? 24.963 -14.770 -31.759 1.00 79.06 366 PRO A O 1
ATOM 2830 N N . GLN A 1 367 ? 23.426 -14.696 -33.395 1.00 68.00 367 GLN A N 1
ATOM 2831 C CA . GLN A 1 367 ? 22.343 -15.162 -32.527 1.00 68.00 367 GLN A CA 1
ATOM 2832 C C . GLN A 1 367 ? 22.540 -16.673 -32.249 1.00 68.00 367 GLN A C 1
ATOM 2834 O O . GLN A 1 367 ? 22.964 -17.381 -33.173 1.00 68.00 367 GLN A O 1
ATOM 2839 N N . PRO A 1 368 ? 22.336 -17.144 -31.003 1.00 64.81 368 PRO A N 1
ATOM 2840 C CA . PRO A 1 368 ? 22.587 -18.536 -30.606 1.00 64.81 368 PRO A CA 1
ATOM 2841 C C . PRO A 1 368 ? 21.577 -19.563 -31.156 1.00 64.81 368 PRO A C 1
ATOM 2843 O O . PRO A 1 368 ? 20.438 -19.178 -31.502 1.00 64.81 368 PRO A O 1
#

InterPro domains:
  IPR037126 PdaC/RsiV-like superfamily [G3DSA:3.90.640.20] (282-368)

pLDDT: mean 83.93, std 19.37, range [25.78, 98.62]

Organism: NCBI:txid2838716